Protein AF-A0A6P1FEG1-F1 (afdb_monomer)

Structure (mmCIF, N/CA/C/O backbone):
data_AF-A0A6P1FEG1-F1
#
_entry.id   AF-A0A6P1FEG1-F1
#
loop_
_atom_site.group_PDB
_atom_site.id
_atom_site.type_symbol
_atom_site.label_atom_id
_atom_site.label_alt_id
_atom_site.label_comp_id
_atom_site.label_asym_id
_atom_site.label_entity_id
_atom_site.label_seq_id
_atom_site.pdbx_PDB_ins_code
_atom_site.Cartn_x
_atom_site.Cartn_y
_atom_site.Cartn_z
_atom_site.occupancy
_atom_site.B_iso_or_equiv
_atom_site.auth_seq_id
_atom_site.auth_comp_id
_atom_site.auth_asym_id
_atom_site.auth_atom_id
_atom_site.pdbx_PDB_model_num
ATOM 1 N N . MET A 1 1 ? -16.473 -17.965 17.232 1.00 45.88 1 MET A N 1
ATOM 2 C CA . MET A 1 1 ? -16.281 -16.704 16.483 1.00 45.88 1 MET A CA 1
ATOM 3 C C . MET A 1 1 ? -14.782 -16.491 16.293 1.00 45.88 1 MET A C 1
ATOM 5 O O . MET A 1 1 ? -14.071 -16.396 17.282 1.00 45.88 1 MET A O 1
ATOM 9 N N . ARG A 1 2 ? -14.287 -16.596 15.050 1.00 56.19 2 ARG A N 1
ATOM 10 C CA . ARG A 1 2 ? -12.850 -16.698 14.694 1.00 56.19 2 ARG A CA 1
ATOM 11 C C . ARG A 1 2 ? -12.404 -15.646 13.650 1.00 56.19 2 ARG A C 1
ATOM 13 O O . ARG A 1 2 ? -11.252 -15.632 13.231 1.00 56.19 2 ARG A O 1
ATOM 20 N N . THR A 1 3 ? -13.309 -14.765 13.225 1.00 75.81 3 THR A N 1
ATOM 21 C CA . THR A 1 3 ? -13.208 -14.032 11.953 1.00 75.81 3 THR A CA 1
ATOM 22 C C . THR A 1 3 ? -12.059 -13.018 11.926 1.00 75.81 3 THR A C 1
ATOM 24 O O . THR A 1 3 ? -11.216 -13.090 11.043 1.00 75.81 3 THR A O 1
ATOM 27 N N . TYR A 1 4 ? -11.920 -12.148 12.933 1.00 80.94 4 TYR A N 1
ATOM 28 C CA . TYR A 1 4 ? -10.868 -11.112 12.963 1.00 80.94 4 TYR A CA 1
ATOM 29 C C . TYR A 1 4 ? -9.447 -11.658 13.132 1.00 80.94 4 TYR A C 1
ATOM 31 O O . TYR A 1 4 ? -8.485 -11.071 12.635 1.00 80.94 4 TYR A O 1
ATOM 39 N N . ARG A 1 5 ? -9.297 -12.786 13.835 1.00 86.81 5 ARG A N 1
ATOM 40 C CA . ARG A 1 5 ? -8.010 -13.482 13.920 1.00 86.81 5 ARG A CA 1
ATOM 41 C C . ARG A 1 5 ? -7.613 -14.009 12.543 1.00 86.81 5 ARG A C 1
ATOM 43 O O . ARG A 1 5 ? -6.483 -13.795 12.124 1.00 86.81 5 ARG A O 1
ATOM 50 N N . TYR A 1 6 ? -8.541 -14.647 11.830 1.00 89.12 6 TYR A N 1
ATOM 51 C CA . TYR A 1 6 ? -8.263 -15.150 10.486 1.00 89.12 6 TYR A CA 1
ATOM 52 C C . TYR A 1 6 ? -8.024 -14.042 9.465 1.00 89.12 6 TYR A C 1
ATOM 54 O O . TYR A 1 6 ? -7.184 -14.228 8.599 1.00 89.12 6 TYR A O 1
ATOM 62 N N . VAL A 1 7 ? -8.663 -12.878 9.598 1.00 92.50 7 VAL A N 1
ATOM 63 C CA . VAL A 1 7 ? -8.366 -11.724 8.734 1.00 92.50 7 VAL A CA 1
ATOM 64 C C . VAL A 1 7 ? -6.925 -11.235 8.937 1.00 92.50 7 VAL A C 1
ATOM 66 O O . VAL A 1 7 ? -6.210 -11.021 7.964 1.00 92.50 7 VAL A O 1
ATOM 69 N N . ARG A 1 8 ? -6.446 -11.138 10.185 1.00 94.00 8 ARG A N 1
ATOM 70 C CA . ARG A 1 8 ? -5.035 -10.800 10.461 1.00 94.00 8 ARG A CA 1
ATOM 71 C C . ARG A 1 8 ? -4.066 -11.874 9.959 1.00 94.00 8 ARG A C 1
ATOM 73 O O . ARG A 1 8 ? -3.035 -11.549 9.379 1.00 94.00 8 ARG A O 1
ATOM 80 N N . LEU A 1 9 ? -4.417 -13.151 10.118 1.00 94.12 9 LEU A N 1
ATOM 81 C CA . LEU A 1 9 ? -3.638 -14.255 9.553 1.00 94.12 9 LEU A CA 1
ATOM 82 C C . LEU A 1 9 ? -3.642 -14.243 8.017 1.00 94.12 9 LEU A C 1
ATOM 84 O O . LEU A 1 9 ? -2.631 -14.599 7.426 1.00 94.12 9 LEU A O 1
ATOM 88 N N . ALA A 1 10 ? -4.720 -13.794 7.369 1.00 95.38 10 ALA A N 1
ATOM 89 C CA . ALA A 1 10 ? -4.782 -13.646 5.916 1.00 95.38 10 ALA A CA 1
ATOM 90 C C . ALA A 1 10 ? -3.822 -12.558 5.406 1.00 95.38 10 ALA A C 1
ATOM 92 O O . ALA A 1 10 ? -3.235 -12.723 4.339 1.00 95.38 10 ALA A O 1
ATOM 93 N N . LEU A 1 11 ? -3.593 -11.491 6.182 1.00 97.38 11 LEU A N 1
ATOM 94 C CA . LEU A 1 11 ? -2.567 -10.488 5.870 1.00 97.38 11 LEU A CA 1
ATOM 95 C C . LEU A 1 11 ? -1.168 -11.107 5.887 1.00 97.38 11 LEU A C 1
ATOM 97 O O . LEU A 1 11 ? -0.416 -10.948 4.930 1.00 97.38 11 LEU A O 1
ATOM 101 N N . LEU A 1 12 ? -0.849 -11.886 6.923 1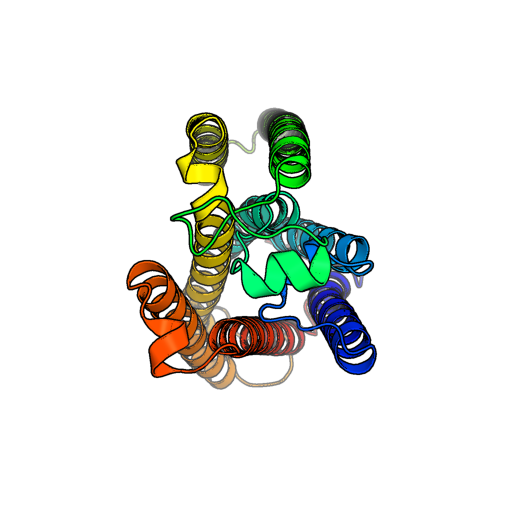.00 98.00 12 LEU A N 1
ATOM 102 C CA . LEU A 1 12 ? 0.424 -12.611 7.003 1.00 98.00 12 LEU A CA 1
ATOM 103 C C . LEU A 1 12 ? 0.560 -13.658 5.892 1.00 98.00 12 LEU A C 1
ATOM 105 O O . LEU A 1 12 ? 1.613 -13.760 5.268 1.00 98.00 12 LEU A O 1
ATOM 109 N N . ALA A 1 13 ? -0.510 -14.396 5.600 1.00 97.56 13 ALA A N 1
ATOM 110 C CA . ALA A 1 13 ? -0.536 -15.359 4.508 1.00 97.56 13 ALA A CA 1
ATOM 111 C C . ALA A 1 13 ? -0.311 -14.680 3.151 1.00 97.56 13 ALA A C 1
ATOM 113 O O . ALA A 1 13 ? 0.409 -15.229 2.327 1.00 97.56 13 ALA A O 1
ATOM 114 N N . SER A 1 14 ? -0.852 -13.475 2.937 1.00 98.12 14 SER A N 1
ATOM 115 C CA . SER A 1 14 ? -0.630 -12.693 1.713 1.00 98.12 14 SER A CA 1
ATOM 116 C C . SER A 1 14 ? 0.836 -12.279 1.566 1.00 98.12 14 SER A C 1
ATOM 118 O O . SER A 1 14 ? 1.382 -12.372 0.469 1.00 98.12 14 SER A O 1
ATOM 120 N N . VAL A 1 15 ? 1.499 -11.899 2.667 1.00 98.31 15 VAL A N 1
ATOM 121 C CA . VAL A 1 15 ? 2.947 -11.628 2.665 1.00 98.31 15 VAL A CA 1
ATOM 122 C C . VAL A 1 15 ? 3.731 -12.880 2.287 1.00 98.31 15 VAL A C 1
ATOM 124 O O . VAL A 1 15 ? 4.546 -12.829 1.373 1.00 98.31 15 VAL A O 1
ATOM 127 N N . VAL A 1 16 ? 3.462 -14.011 2.944 1.00 98.25 16 VAL A N 1
ATOM 128 C CA . VAL A 1 16 ? 4.149 -15.279 2.653 1.00 98.25 16 VAL A CA 1
ATOM 129 C C . VAL A 1 16 ? 3.913 -15.706 1.206 1.00 98.25 16 VAL A C 1
ATOM 131 O O . VAL A 1 16 ? 4.856 -16.095 0.522 1.00 98.25 16 VAL A O 1
ATOM 134 N N . PHE A 1 17 ? 2.678 -15.593 0.718 1.00 97.62 17 PHE A N 1
ATOM 135 C CA . PHE A 1 17 ? 2.314 -15.939 -0.651 1.00 97.62 17 PHE A CA 1
ATOM 136 C C . PHE A 1 17 ? 3.092 -15.097 -1.668 1.00 97.62 17 PHE A C 1
ATOM 138 O O . PHE A 1 17 ? 3.657 -15.641 -2.618 1.00 97.62 17 PHE A O 1
ATOM 145 N N . LEU A 1 18 ? 3.214 -13.792 -1.412 1.00 97.88 18 LEU A N 1
ATOM 146 C CA . LEU A 1 18 ? 4.016 -12.889 -2.227 1.00 97.88 18 LEU A CA 1
ATOM 147 C C . LEU A 1 18 ? 5.514 -13.226 -2.159 1.00 97.88 18 LEU A C 1
ATOM 149 O O . LEU A 1 18 ? 6.166 -13.323 -3.195 1.00 97.88 18 LEU A O 1
ATOM 153 N N . SER A 1 19 ? 6.060 -13.468 -0.964 1.00 97.94 19 SER A N 1
ATOM 154 C CA . SER A 1 19 ? 7.471 -13.829 -0.777 1.00 97.94 19 SER A CA 1
ATOM 155 C C . SER A 1 19 ? 7.845 -15.134 -1.484 1.00 97.94 19 SER A C 1
ATOM 157 O O . SER A 1 19 ? 8.911 -15.213 -2.089 1.00 97.94 19 SER A O 1
ATOM 159 N N . VAL A 1 20 ? 6.969 -16.145 -1.454 1.00 98.25 20 VAL A N 1
ATOM 160 C CA . VAL A 1 20 ? 7.173 -17.412 -2.174 1.00 98.25 20 VAL A CA 1
ATOM 161 C C . VAL A 1 20 ? 7.190 -17.183 -3.686 1.00 98.25 20 VAL A C 1
ATOM 163 O O . VAL A 1 20 ? 8.062 -17.727 -4.363 1.00 98.25 20 VAL A O 1
ATOM 166 N N . ALA A 1 21 ? 6.289 -16.350 -4.218 1.00 97.94 21 ALA A N 1
ATOM 167 C CA . ALA A 1 21 ? 6.288 -16.014 -5.641 1.00 97.94 21 ALA A CA 1
ATOM 168 C C . ALA A 1 21 ? 7.574 -15.289 -6.065 1.00 97.94 21 ALA A C 1
ATOM 170 O O . ALA A 1 21 ? 8.177 -15.673 -7.066 1.00 97.94 21 ALA A O 1
ATOM 171 N N . VAL A 1 22 ? 8.040 -14.304 -5.285 1.00 97.94 22 VAL A N 1
ATOM 172 C CA . VAL A 1 22 ? 9.332 -13.634 -5.527 1.00 97.94 22 VAL A CA 1
ATOM 173 C C . VAL A 1 22 ? 10.475 -14.650 -5.523 1.00 97.94 22 VAL A C 1
ATOM 175 O O . VAL A 1 22 ? 11.264 -14.691 -6.465 1.00 97.94 22 VAL A O 1
ATOM 178 N N . ALA A 1 23 ? 10.546 -15.507 -4.501 1.00 97.56 23 ALA A N 1
ATOM 179 C CA . ALA A 1 23 ? 11.599 -16.510 -4.383 1.00 97.56 23 ALA A CA 1
ATOM 180 C C . ALA A 1 23 ? 11.602 -17.487 -5.568 1.00 97.56 23 ALA A C 1
ATOM 182 O O . ALA A 1 23 ? 12.667 -17.779 -6.109 1.00 97.56 23 ALA A O 1
ATOM 183 N N . GLN A 1 24 ? 10.429 -17.947 -6.021 1.00 97.94 24 GLN A N 1
ATOM 184 C CA . GLN A 1 24 ? 10.331 -18.799 -7.209 1.00 97.94 24 GLN A CA 1
ATOM 185 C C . GLN A 1 24 ? 10.865 -18.112 -8.468 1.00 97.94 24 GLN A C 1
ATOM 187 O O . GLN A 1 24 ? 11.603 -18.744 -9.220 1.00 97.94 24 GLN A O 1
ATOM 192 N N . GLN A 1 25 ? 10.517 -16.843 -8.703 1.00 96.75 25 GLN A N 1
ATOM 193 C CA . GLN A 1 25 ? 11.012 -16.110 -9.873 1.00 96.75 25 GLN A CA 1
ATOM 194 C C . GLN A 1 25 ? 12.537 -15.921 -9.814 1.00 96.75 25 GLN A C 1
ATOM 196 O O . GLN A 1 25 ? 13.218 -16.146 -10.812 1.00 96.75 25 GLN A O 1
ATOM 201 N N . ILE A 1 26 ? 13.090 -15.599 -8.638 1.00 95.31 26 ILE A N 1
ATOM 202 C CA . ILE A 1 26 ? 14.544 -15.478 -8.443 1.00 95.31 26 ILE A CA 1
ATOM 203 C C . ILE A 1 26 ? 15.248 -16.816 -8.717 1.00 95.31 26 ILE A C 1
ATOM 205 O O . ILE A 1 26 ? 16.239 -16.849 -9.443 1.00 95.31 26 ILE A O 1
ATOM 209 N N . VAL A 1 27 ? 14.728 -17.929 -8.184 1.00 97.12 27 VAL A N 1
ATOM 210 C CA . VAL A 1 27 ? 15.285 -19.277 -8.419 1.00 97.12 27 VAL A CA 1
ATOM 211 C C . VAL A 1 27 ? 15.200 -19.673 -9.895 1.00 97.12 27 VAL A C 1
ATOM 213 O O . VAL A 1 27 ? 16.101 -20.334 -10.404 1.00 97.12 27 VAL A O 1
ATOM 216 N N . ALA A 1 28 ? 14.159 -19.230 -10.601 1.00 95.69 28 ALA A N 1
ATOM 217 C CA . ALA A 1 28 ? 14.012 -19.420 -12.041 1.00 95.69 28 ALA A CA 1
ATOM 218 C C . ALA A 1 28 ? 14.937 -18.518 -12.888 1.00 95.69 28 ALA A C 1
ATOM 220 O O . ALA A 1 28 ? 14.869 -18.560 -14.114 1.00 95.69 28 ALA A O 1
ATOM 221 N N . GLY A 1 29 ? 15.799 -17.708 -12.262 1.00 94.06 29 GLY A N 1
ATOM 222 C CA . GLY A 1 29 ? 16.752 -16.834 -12.950 1.00 94.06 29 GLY A CA 1
ATOM 223 C C . GLY A 1 29 ? 16.145 -15.534 -13.481 1.00 94.06 29 GLY A C 1
ATOM 224 O O . GLY A 1 29 ? 16.783 -14.848 -14.279 1.00 94.06 29 GLY A O 1
ATOM 225 N N . VAL A 1 30 ? 14.929 -15.175 -13.054 1.00 94.12 30 VAL A N 1
ATOM 226 C CA . VAL A 1 30 ? 14.286 -13.920 -13.460 1.00 94.12 30 VAL A CA 1
ATOM 227 C C . VAL A 1 30 ? 14.971 -12.748 -12.746 1.00 94.12 30 VAL A C 1
ATOM 229 O O . VAL A 1 30 ? 15.047 -12.751 -11.514 1.00 94.12 30 VAL A O 1
ATOM 232 N N . PRO A 1 31 ? 15.461 -11.726 -13.474 1.00 91.94 31 PRO A N 1
ATOM 233 C CA . PRO A 1 31 ? 16.270 -10.649 -12.906 1.00 91.94 31 PRO A CA 1
ATOM 234 C C . PRO A 1 31 ? 15.410 -9.564 -12.236 1.00 91.94 31 PRO A C 1
ATOM 236 O O . PRO A 1 31 ? 15.508 -8.391 -12.592 1.00 91.94 31 PRO A O 1
ATOM 239 N N . LEU A 1 32 ? 14.573 -9.952 -11.270 1.00 94.06 32 LEU A N 1
ATOM 240 C CA . LEU A 1 32 ? 13.731 -9.026 -10.510 1.00 94.06 32 LEU A CA 1
ATOM 241 C C . LEU A 1 32 ? 14.591 -8.001 -9.758 1.00 94.06 32 LEU A C 1
ATOM 243 O O . LEU A 1 32 ? 15.513 -8.373 -9.026 1.00 94.06 32 LEU A O 1
ATOM 247 N N . ARG A 1 33 ? 14.265 -6.713 -9.913 1.00 95.19 33 ARG A N 1
ATOM 248 C CA . ARG A 1 33 ? 14.863 -5.603 -9.145 1.00 95.19 33 ARG A CA 1
ATOM 249 C C . ARG A 1 33 ? 13.884 -4.938 -8.181 1.00 95.19 33 ARG A C 1
ATOM 251 O O . ARG A 1 33 ? 14.274 -4.032 -7.443 1.00 95.19 33 ARG A O 1
ATOM 258 N N . SER A 1 34 ? 12.637 -5.401 -8.160 1.00 96.31 34 SER A N 1
ATOM 259 C CA . SER A 1 34 ? 11.611 -5.053 -7.179 1.00 96.31 34 SER A CA 1
ATOM 260 C C . SER A 1 34 ? 10.619 -6.217 -7.011 1.00 96.31 34 SER A C 1
ATOM 262 O O . SER A 1 34 ? 10.482 -7.068 -7.890 1.00 96.31 34 SER A O 1
ATOM 264 N N . ILE A 1 35 ? 9.927 -6.287 -5.874 1.00 97.50 35 ILE A N 1
ATOM 265 C CA . ILE A 1 35 ? 8.771 -7.170 -5.656 1.00 97.50 35 ILE A CA 1
ATOM 266 C C . ILE A 1 35 ? 7.648 -6.781 -6.617 1.00 97.50 35 ILE A C 1
ATOM 268 O O . ILE A 1 35 ? 6.999 -7.644 -7.208 1.00 97.50 35 ILE A O 1
ATOM 272 N N . SER A 1 36 ? 7.437 -5.477 -6.795 1.00 96.38 36 SER A N 1
ATOM 273 C CA . SER A 1 36 ? 6.419 -4.915 -7.685 1.00 96.38 36 SER A CA 1
ATOM 274 C C . SER A 1 36 ? 6.617 -5.302 -9.165 1.00 96.38 36 SER A C 1
ATOM 276 O O . SER A 1 36 ? 5.640 -5.391 -9.913 1.00 96.38 36 SER A O 1
ATOM 278 N N . ALA A 1 37 ? 7.840 -5.659 -9.579 1.00 95.62 37 ALA A N 1
ATOM 279 C CA . ALA A 1 37 ? 8.137 -6.183 -10.914 1.00 95.62 37 ALA A CA 1
ATOM 280 C C . ALA A 1 37 ? 7.507 -7.563 -11.190 1.00 95.62 37 ALA A C 1
ATOM 282 O O . ALA A 1 37 ? 7.379 -7.944 -12.355 1.00 95.62 37 ALA A O 1
ATOM 283 N N . LEU A 1 38 ? 7.013 -8.279 -10.165 1.00 95.88 38 LEU A N 1
ATOM 284 C CA . LEU A 1 38 ? 6.222 -9.504 -10.350 1.00 95.88 38 LEU A CA 1
ATOM 285 C C . LEU A 1 38 ? 5.034 -9.311 -11.295 1.00 95.88 38 LEU A C 1
ATOM 287 O O . LEU A 1 38 ? 4.636 -10.273 -11.954 1.00 95.88 38 LEU A O 1
ATOM 291 N N . TYR A 1 39 ? 4.500 -8.090 -11.394 1.00 95.25 39 TYR A N 1
ATOM 292 C CA . TYR A 1 39 ? 3.434 -7.748 -12.331 1.00 95.25 39 TYR A CA 1
ATOM 293 C C . TYR A 1 39 ? 3.760 -8.134 -13.783 1.00 95.25 39 TYR A C 1
ATOM 295 O O . TYR A 1 39 ? 2.865 -8.501 -14.538 1.00 95.25 39 TYR A O 1
ATOM 303 N N . TYR A 1 40 ? 5.035 -8.091 -14.168 1.00 93.88 40 TYR A N 1
ATOM 304 C CA . TYR A 1 40 ? 5.500 -8.374 -15.528 1.00 93.88 40 TYR A CA 1
ATOM 305 C C . TYR A 1 40 ? 5.971 -9.820 -15.721 1.00 93.88 40 TYR A C 1
ATOM 307 O O . TYR A 1 40 ? 6.600 -10.148 -16.721 1.00 93.88 40 TYR A O 1
ATOM 315 N N . THR A 1 41 ? 5.682 -10.696 -14.760 1.00 94.12 41 THR A N 1
ATOM 316 C CA . THR A 1 41 ? 6.091 -12.106 -14.766 1.00 94.12 41 THR A CA 1
ATOM 317 C C . THR A 1 41 ? 4.864 -13.017 -14.659 1.00 94.12 41 THR A C 1
ATOM 319 O O . THR A 1 41 ? 3.766 -12.541 -14.348 1.00 94.12 41 THR A O 1
ATOM 322 N N . PRO A 1 42 ? 5.015 -14.347 -14.800 1.00 94.81 42 PRO A N 1
ATOM 323 C CA . PRO A 1 42 ? 3.948 -15.288 -14.450 1.00 94.81 42 PRO A CA 1
ATOM 324 C C . PRO A 1 42 ? 3.423 -15.137 -13.006 1.00 94.81 42 PRO A C 1
ATOM 326 O O . PRO A 1 42 ? 2.302 -15.549 -12.715 1.00 94.81 42 PRO A O 1
ATOM 329 N N . GLY A 1 43 ? 4.189 -14.508 -12.103 1.00 95.94 43 GLY A N 1
ATOM 330 C CA . GLY A 1 43 ? 3.773 -14.182 -10.736 1.00 95.94 43 GLY A CA 1
ATOM 331 C C . GLY A 1 43 ? 2.758 -13.035 -10.608 1.00 95.94 43 GLY A C 1
ATOM 332 O O . GLY A 1 43 ? 2.325 -12.746 -9.490 1.00 95.94 43 GLY A O 1
ATOM 333 N N . ARG A 1 44 ? 2.334 -12.396 -11.711 1.00 95.69 44 ARG A N 1
ATOM 334 C CA . ARG A 1 44 ? 1.375 -11.271 -11.711 1.00 95.69 44 ARG A CA 1
ATOM 335 C C . ARG A 1 44 ? 0.095 -11.577 -10.941 1.00 95.69 44 ARG A C 1
ATOM 337 O O . ARG A 1 44 ? -0.361 -10.753 -10.155 1.00 95.69 44 ARG A O 1
ATOM 344 N N . SER A 1 45 ? -0.489 -12.754 -11.154 1.00 97.00 45 SER A N 1
ATOM 345 C CA . SER A 1 45 ? -1.742 -13.151 -10.499 1.00 97.00 45 SER A CA 1
ATOM 346 C C . SER A 1 45 ? -1.593 -13.252 -8.979 1.00 97.00 45 SER A C 1
ATOM 348 O O . SER A 1 45 ? -2.492 -12.835 -8.250 1.00 97.00 45 SER A O 1
ATOM 350 N N . VAL A 1 46 ? -0.441 -13.732 -8.499 1.00 98.00 46 VAL A N 1
ATOM 351 C CA . VAL A 1 46 ? -0.104 -13.787 -7.070 1.00 98.00 46 VAL A CA 1
ATOM 352 C C . VAL A 1 46 ? 0.045 -12.382 -6.500 1.00 98.00 46 VAL A C 1
ATOM 354 O O . VAL A 1 46 ? -0.552 -12.085 -5.469 1.00 98.00 46 VAL A O 1
ATOM 357 N N . PHE A 1 47 ? 0.778 -11.504 -7.191 1.00 98.12 47 PHE A N 1
ATOM 358 C CA . PHE A 1 47 ? 0.954 -10.108 -6.787 1.00 98.12 47 PHE A CA 1
ATOM 359 C C . PHE A 1 47 ? -0.387 -9.373 -6.663 1.00 98.12 47 PHE A C 1
ATOM 361 O O . PHE A 1 47 ? -0.723 -8.858 -5.595 1.00 98.12 47 PHE A O 1
ATOM 368 N N . VAL A 1 48 ? -1.194 -9.391 -7.728 1.00 98.00 48 VAL A N 1
ATOM 369 C CA . VAL A 1 48 ? -2.501 -8.722 -7.760 1.00 98.00 48 VAL A CA 1
ATOM 370 C C . VAL A 1 48 ? -3.444 -9.333 -6.722 1.00 98.00 48 VAL A C 1
ATOM 372 O O . VAL A 1 48 ? -4.042 -8.609 -5.926 1.00 98.00 48 VAL A O 1
ATOM 375 N N . GLY A 1 49 ? -3.549 -10.664 -6.679 1.00 98.19 49 GLY A N 1
ATOM 376 C CA . GLY A 1 49 ? -4.432 -11.372 -5.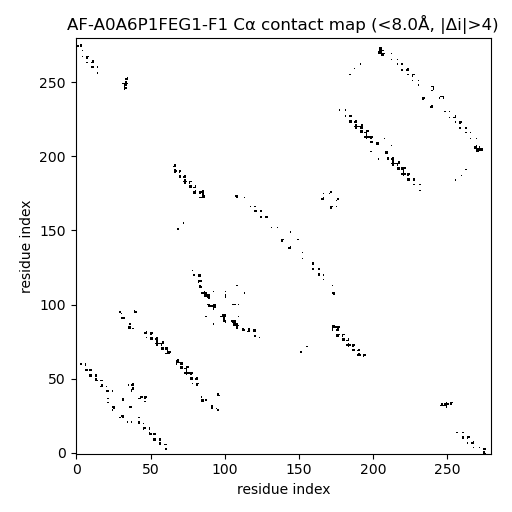753 1.00 98.19 49 GLY 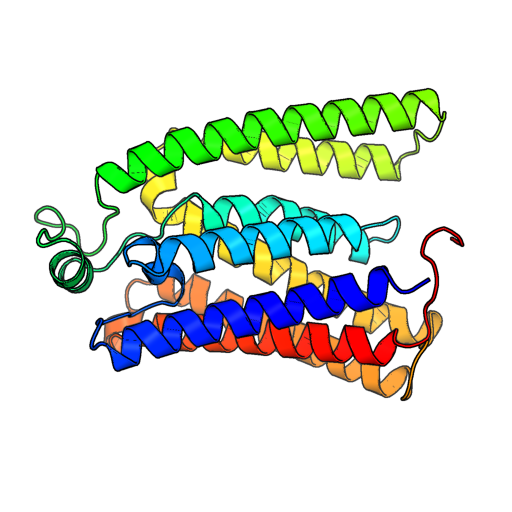A CA 1
ATOM 377 C C . GLY A 1 49 ? -4.091 -11.117 -4.284 1.00 98.19 49 GLY A C 1
ATOM 378 O O . GLY A 1 49 ? -4.991 -10.850 -3.487 1.00 98.19 49 GLY A O 1
ATOM 379 N N . ALA A 1 50 ? -2.803 -11.130 -3.926 1.00 98.44 50 ALA A N 1
ATOM 380 C CA . ALA A 1 50 ? -2.348 -10.838 -2.568 1.00 98.44 50 ALA A CA 1
ATOM 381 C C . ALA A 1 50 ? -2.690 -9.400 -2.151 1.00 98.44 50 ALA A C 1
ATOM 383 O O . ALA A 1 50 ? -3.176 -9.181 -1.043 1.00 98.44 50 ALA A O 1
ATOM 384 N N . LEU A 1 51 ? -2.504 -8.419 -3.036 1.00 98.50 51 LEU A N 1
ATOM 385 C CA . LEU A 1 51 ? -2.820 -7.022 -2.737 1.00 98.50 51 LEU A CA 1
ATOM 386 C C . LEU A 1 51 ? -4.329 -6.767 -2.612 1.00 98.50 51 LEU A C 1
ATOM 388 O O . LEU A 1 51 ? -4.751 -6.041 -1.712 1.00 98.50 51 LEU A O 1
ATOM 392 N N . PHE A 1 52 ? -5.169 -7.412 -3.424 1.00 98.50 52 PHE A N 1
ATOM 393 C CA . PHE A 1 52 ? -6.622 -7.358 -3.221 1.00 98.50 52 PHE A CA 1
ATOM 394 C C . PHE A 1 52 ? -7.056 -8.052 -1.922 1.00 98.50 52 PHE A C 1
ATOM 396 O O . PHE A 1 52 ? -7.921 -7.534 -1.212 1.00 98.50 52 PHE A O 1
ATOM 403 N N . ALA A 1 53 ? -6.433 -9.177 -1.557 1.00 98.12 53 ALA A N 1
ATOM 404 C CA . ALA A 1 53 ? -6.679 -9.825 -0.270 1.00 98.12 53 ALA A CA 1
ATOM 405 C C . ALA A 1 53 ? -6.288 -8.913 0.906 1.00 98.12 53 ALA A C 1
ATOM 407 O O . ALA A 1 53 ? -7.057 -8.780 1.861 1.00 98.12 53 ALA A O 1
ATOM 408 N N . VAL A 1 54 ? -5.143 -8.226 0.810 1.00 98.50 54 VAL A N 1
ATOM 409 C CA . VAL A 1 54 ? -4.714 -7.212 1.783 1.00 98.50 54 VAL A CA 1
ATOM 410 C C . VAL A 1 54 ? -5.713 -6.061 1.853 1.00 98.50 54 VAL A C 1
ATOM 412 O O . VAL A 1 54 ? -6.155 -5.726 2.949 1.00 98.50 54 VAL A O 1
ATOM 415 N N . SER A 1 55 ? -6.130 -5.506 0.712 1.00 97.94 55 SER A N 1
ATOM 416 C CA . SER A 1 55 ? -7.130 -4.434 0.639 1.00 97.94 55 SER A CA 1
ATOM 417 C C . SER A 1 55 ? -8.401 -4.793 1.411 1.00 97.94 55 SER A C 1
ATOM 419 O O . SER A 1 55 ? -8.789 -4.083 2.342 1.00 97.94 55 SER A O 1
ATOM 421 N N . LEU A 1 56 ? -9.005 -5.941 1.093 1.00 96.19 56 LEU A N 1
ATOM 422 C CA . LEU A 1 56 ? -10.236 -6.398 1.734 1.00 96.19 56 LEU A CA 1
ATOM 423 C C . LEU A 1 56 ? -10.039 -6.669 3.225 1.00 96.19 56 LEU A C 1
ATOM 425 O O . LEU A 1 56 ? -10.873 -6.274 4.039 1.00 96.19 56 LEU A O 1
ATOM 429 N N . ALA A 1 57 ? -8.928 -7.302 3.606 1.00 95.75 57 ALA A N 1
ATOM 430 C CA . ALA A 1 57 ? -8.621 -7.551 5.006 1.00 95.75 57 ALA A CA 1
ATOM 431 C C . ALA A 1 57 ? -8.493 -6.241 5.801 1.00 95.75 57 ALA A C 1
ATOM 433 O O . ALA A 1 57 ? -9.071 -6.127 6.881 1.00 95.75 57 ALA A O 1
ATOM 434 N N . LEU A 1 58 ? -7.816 -5.225 5.261 1.00 95.94 58 LEU A N 1
ATOM 435 C CA . LEU A 1 58 ? -7.692 -3.914 5.904 1.00 95.94 58 LEU A CA 1
ATOM 436 C C . LEU A 1 58 ? -9.037 -3.187 6.021 1.00 95.94 58 LEU A C 1
ATOM 438 O O . LEU A 1 58 ? -9.327 -2.626 7.077 1.00 95.94 58 LEU A O 1
ATOM 442 N N . VAL A 1 59 ? -9.886 -3.255 4.989 1.00 91.88 59 VAL A N 1
ATOM 443 C CA . VAL A 1 59 ? -11.254 -2.708 5.021 1.00 91.88 59 VAL A CA 1
ATOM 444 C C . VAL A 1 59 ? -12.102 -3.404 6.093 1.00 91.88 59 VAL A C 1
ATOM 446 O O . VAL A 1 59 ? -12.830 -2.741 6.824 1.00 91.88 59 VAL A O 1
ATOM 449 N N . VAL A 1 60 ? -11.981 -4.724 6.252 1.00 90.75 60 VAL A N 1
ATOM 450 C CA . VAL A 1 60 ? -12.713 -5.485 7.285 1.00 90.75 60 VAL A CA 1
ATOM 451 C C . VAL A 1 60 ? -12.207 -5.177 8.699 1.00 90.75 60 VAL A C 1
ATOM 453 O O . VAL A 1 60 ? -12.989 -5.157 9.653 1.00 90.75 60 VAL A O 1
ATOM 456 N N . LEU A 1 61 ? -10.902 -4.935 8.854 1.00 89.50 61 LEU A N 1
ATOM 457 C CA . LEU A 1 61 ? -10.302 -4.501 10.121 1.00 89.50 61 LEU A CA 1
ATOM 458 C C . LEU A 1 61 ? -10.564 -3.018 10.425 1.00 89.50 61 LEU A C 1
ATOM 460 O O . LEU A 1 61 ? -10.374 -2.583 11.569 1.00 89.50 61 LEU A O 1
ATOM 464 N N . ALA A 1 62 ? -11.020 -2.247 9.435 1.00 83.44 62 ALA A N 1
ATOM 465 C CA . ALA A 1 62 ? -11.454 -0.879 9.635 1.00 83.44 62 ALA A CA 1
ATOM 466 C C . ALA A 1 62 ? -12.689 -0.806 10.553 1.00 83.44 62 ALA A C 1
ATOM 468 O O . ALA A 1 62 ? -13.374 -1.780 10.854 1.00 83.44 62 ALA A O 1
ATOM 469 N N . GLY A 1 63 ? -12.956 0.379 11.089 1.00 73.06 63 GLY A N 1
ATOM 470 C CA . GLY A 1 63 ? -13.910 0.568 12.172 1.00 73.06 63 GLY A CA 1
ATOM 471 C C . GLY A 1 63 ? -13.894 1.996 12.697 1.00 73.06 63 GLY A C 1
ATOM 472 O O . GLY A 1 63 ? -13.373 2.904 12.052 1.00 73.06 63 GLY A O 1
ATOM 473 N N . LYS A 1 64 ? -14.488 2.209 13.876 1.00 64.12 64 LYS A N 1
ATOM 474 C CA . LYS A 1 64 ? -14.842 3.557 14.344 1.00 64.12 64 LYS A CA 1
ATOM 475 C C . LYS A 1 64 ? -13.714 4.387 14.964 1.00 64.12 64 LYS A C 1
ATOM 477 O O . LYS A 1 64 ? -13.923 5.579 15.168 1.00 64.12 64 LYS A O 1
ATOM 482 N N . SER A 1 65 ? -12.542 3.833 15.253 1.00 76.19 65 SER A N 1
ATOM 483 C CA . SER A 1 65 ? -11.433 4.621 15.812 1.00 76.19 65 SER A CA 1
ATOM 484 C C . SER A 1 65 ? -10.577 5.274 14.719 1.00 76.19 65 SER A C 1
ATOM 486 O O . SER A 1 65 ? -10.570 4.824 13.572 1.00 76.19 65 SER A O 1
ATOM 488 N N . ARG A 1 66 ? -9.826 6.333 15.068 1.00 75.94 66 ARG A N 1
ATOM 489 C CA . ARG A 1 66 ? -8.914 7.041 14.140 1.00 75.94 66 ARG A CA 1
ATOM 490 C C . ARG A 1 66 ? -7.935 6.081 13.454 1.00 75.94 66 ARG A C 1
ATOM 492 O O . ARG A 1 66 ? -7.799 6.104 12.238 1.00 75.94 66 ARG A O 1
ATOM 499 N N . ARG A 1 67 ? -7.335 5.173 14.229 1.00 79.25 67 ARG A N 1
ATOM 500 C CA . ARG A 1 67 ? -6.461 4.093 13.744 1.00 79.25 67 ARG A CA 1
ATOM 501 C C . ARG A 1 67 ? -7.141 3.215 12.700 1.00 79.25 67 ARG A C 1
ATOM 503 O O . ARG A 1 67 ? -6.580 2.955 11.645 1.00 79.25 67 ARG A O 1
ATOM 510 N N . ARG A 1 68 ? -8.358 2.756 12.989 1.00 81.94 68 ARG A N 1
ATOM 511 C CA . ARG A 1 68 ? -9.082 1.872 12.075 1.00 81.94 68 ARG A CA 1
ATOM 512 C C . ARG A 1 68 ? -9.500 2.588 10.787 1.00 81.94 68 ARG A C 1
ATOM 514 O O . ARG A 1 68 ? -9.644 1.941 9.759 1.00 81.94 68 ARG A O 1
ATOM 521 N N . PHE A 1 69 ? -9.637 3.912 10.813 1.00 88.12 69 PHE A N 1
ATOM 522 C CA . PHE A 1 69 ? -9.829 4.696 9.597 1.00 88.12 69 PHE A CA 1
ATOM 523 C C . PHE A 1 69 ? -8.556 4.798 8.736 1.00 88.12 69 PHE A C 1
ATOM 525 O O . PHE A 1 69 ? -8.656 4.723 7.518 1.00 88.12 69 PHE A O 1
ATOM 532 N N . LEU A 1 70 ? -7.361 4.873 9.333 1.00 94.81 70 LEU A N 1
ATOM 533 C CA . LEU A 1 70 ? -6.102 4.799 8.573 1.00 94.81 70 LEU A CA 1
ATOM 534 C C . LEU A 1 70 ? -5.966 3.458 7.834 1.00 94.81 70 LEU A C 1
ATOM 536 O O . LEU A 1 70 ? -5.538 3.434 6.685 1.00 94.81 70 LEU A O 1
ATOM 540 N N . LEU A 1 71 ? -6.414 2.355 8.449 1.00 95.06 71 LEU A N 1
ATOM 541 C CA . LEU A 1 71 ? -6.467 1.049 7.779 1.00 95.06 71 LEU A CA 1
ATOM 542 C C . LEU A 1 71 ? -7.442 1.037 6.594 1.00 95.06 71 LEU A C 1
ATOM 544 O O . LEU A 1 71 ? -7.135 0.418 5.582 1.00 95.06 71 LEU A O 1
ATOM 548 N N . LEU A 1 72 ? -8.578 1.742 6.682 1.00 94.44 72 LEU A N 1
ATOM 549 C CA . LEU A 1 72 ? -9.486 1.903 5.540 1.00 94.44 72 LEU A CA 1
ATOM 550 C C . LEU A 1 72 ? -8.783 2.613 4.380 1.00 94.44 72 LEU A C 1
ATOM 552 O O . LEU A 1 72 ? -8.850 2.138 3.252 1.00 94.44 72 LEU A O 1
ATOM 556 N N . LEU A 1 73 ? -8.088 3.719 4.659 1.00 96.06 73 LEU A N 1
ATOM 557 C CA . LEU A 1 73 ? -7.372 4.473 3.631 1.00 96.06 73 LEU A CA 1
ATOM 558 C C . LEU A 1 73 ? -6.239 3.648 3.003 1.00 96.06 73 LEU A C 1
ATOM 560 O O . LEU A 1 73 ? -6.129 3.620 1.782 1.00 96.06 73 LEU A O 1
ATOM 564 N N . ALA A 1 74 ? -5.473 2.901 3.805 1.00 97.69 74 ALA A N 1
ATOM 565 C CA . ALA A 1 74 ? -4.497 1.933 3.297 1.00 97.69 74 ALA A CA 1
ATOM 566 C C . ALA A 1 74 ? -5.170 0.862 2.419 1.00 97.69 74 ALA A C 1
ATOM 568 O O . ALA A 1 74 ? -4.718 0.561 1.315 1.00 97.69 74 ALA A O 1
ATOM 569 N N . GLY A 1 75 ? -6.306 0.321 2.866 1.00 97.25 75 GLY A N 1
ATOM 570 C CA . GLY A 1 75 ? -7.096 -0.628 2.088 1.00 97.25 75 GLY A CA 1
ATOM 571 C C . GLY A 1 75 ? -7.565 -0.052 0.749 1.00 97.25 75 GLY A C 1
ATOM 572 O O . GLY A 1 75 ? -7.565 -0.776 -0.240 1.00 97.25 75 GLY A O 1
ATOM 573 N N . MET A 1 76 ? -7.892 1.241 0.683 1.00 97.31 76 MET A N 1
ATOM 574 C CA . MET A 1 76 ? -8.302 1.930 -0.547 1.00 97.31 76 MET A CA 1
ATOM 575 C C . MET A 1 76 ? -7.140 2.263 -1.496 1.00 97.31 76 MET A C 1
ATOM 577 O O . MET A 1 76 ? -7.360 2.393 -2.699 1.00 97.31 76 MET A O 1
ATOM 581 N N . THR A 1 77 ? -5.908 2.407 -1.009 1.00 97.69 77 THR A N 1
ATOM 582 C CA . THR A 1 77 ? -4.744 2.626 -1.888 1.00 97.69 77 THR A CA 1
ATOM 583 C C . THR A 1 77 ? -4.181 1.316 -2.432 1.00 97.69 77 THR A C 1
ATOM 585 O O . THR A 1 77 ? -3.633 1.292 -3.530 1.00 97.69 77 THR A O 1
ATOM 588 N N . THR A 1 78 ? -4.367 0.207 -1.712 1.00 98.38 78 THR A N 1
ATOM 589 C CA . THR A 1 78 ? -3.787 -1.100 -2.067 1.00 98.38 78 THR A CA 1
ATOM 590 C C . THR A 1 78 ? -4.188 -1.613 -3.469 1.00 98.38 78 THR A C 1
ATOM 592 O O . THR A 1 78 ? -3.301 -2.059 -4.198 1.00 98.38 78 THR A O 1
ATOM 595 N N . PRO A 1 79 ? -5.458 -1.524 -3.925 1.00 98.56 79 PRO A N 1
ATOM 596 C CA . PRO A 1 79 ? -5.835 -1.908 -5.289 1.00 98.56 79 PRO A CA 1
ATOM 597 C C . PRO A 1 79 ? -5.114 -1.100 -6.369 1.00 98.56 79 PRO A C 1
ATOM 599 O O . PRO A 1 79 ? -4.831 -1.633 -7.435 1.00 98.56 79 PRO A O 1
ATOM 602 N N . VAL A 1 80 ? -4.765 0.161 -6.099 1.00 98.44 80 VAL A N 1
ATOM 603 C CA . VAL A 1 80 ? -4.004 0.988 -7.047 1.00 98.44 80 VAL A CA 1
ATOM 604 C C . VAL A 1 80 ? -2.596 0.424 -7.226 1.00 98.44 80 VAL A C 1
ATOM 606 O O . VAL A 1 80 ? -2.154 0.276 -8.357 1.00 98.44 80 VAL A O 1
ATOM 609 N N . ILE A 1 81 ? -1.937 0.002 -6.140 1.00 98.38 81 ILE A N 1
ATOM 610 C CA . ILE A 1 81 ? -0.630 -0.684 -6.193 1.00 98.38 81 ILE A CA 1
ATOM 611 C C . ILE A 1 81 ? -0.722 -1.966 -7.035 1.00 98.38 81 ILE A C 1
ATOM 613 O O . ILE A 1 81 ? 0.197 -2.297 -7.780 1.00 98.38 81 ILE A O 1
ATOM 617 N N . ALA A 1 82 ? -1.840 -2.687 -6.916 1.00 97.94 82 ALA A N 1
ATOM 618 C CA . ALA A 1 82 ? -2.068 -3.936 -7.633 1.00 97.94 82 ALA A CA 1
ATOM 619 C C . ALA A 1 82 ? -2.306 -3.728 -9.132 1.00 97.94 82 ALA A C 1
ATOM 621 O O . ALA A 1 82 ? -1.863 -4.536 -9.942 1.00 97.94 82 ALA A O 1
ATOM 622 N N . LEU A 1 83 ? -3.048 -2.682 -9.494 1.00 97.62 83 LEU A N 1
ATOM 623 C CA . LEU A 1 83 ? -3.539 -2.466 -10.853 1.00 97.62 83 LEU A CA 1
ATOM 624 C C . LEU A 1 83 ? -2.607 -1.591 -11.692 1.00 97.62 83 LEU A C 1
ATOM 626 O O . LEU A 1 83 ? -2.524 -1.805 -12.900 1.00 97.62 83 LEU A O 1
ATOM 630 N N . VAL A 1 84 ? -1.914 -0.644 -11.056 1.00 97.00 84 VAL A N 1
ATOM 631 C CA . VAL A 1 84 ? -0.967 0.275 -11.692 1.00 97.00 84 VAL A CA 1
ATOM 632 C C . VAL A 1 84 ? 0.433 -0.306 -11.551 1.00 97.00 84 VAL A C 1
ATOM 634 O O . VAL A 1 84 ? 0.955 -0.373 -10.436 1.00 97.00 84 VAL A O 1
ATOM 637 N N . PRO A 1 85 ? 1.059 -0.753 -12.641 1.00 93.69 85 PRO A N 1
ATOM 638 C CA . PRO A 1 85 ? 2.358 -1.388 -12.562 1.00 93.69 85 PRO A CA 1
ATOM 639 C C . PRO A 1 85 ? 3.490 -0.351 -12.481 1.00 93.69 85 PRO A C 1
ATOM 641 O O . PRO A 1 85 ? 3.349 0.760 -12.995 1.00 93.69 85 PRO A O 1
ATOM 644 N N . PRO A 1 86 ? 4.618 -0.674 -11.825 1.00 94.25 86 PRO A N 1
ATOM 645 C CA . PRO A 1 86 ? 5.733 0.259 -11.698 1.00 94.25 86 PRO A CA 1
ATOM 646 C C . PRO A 1 86 ? 6.480 0.404 -13.034 1.00 94.25 86 PRO A C 1
ATOM 648 O O . PRO A 1 86 ? 6.633 -0.588 -13.755 1.00 94.25 86 PRO A O 1
ATOM 651 N N . PRO A 1 87 ? 7.029 1.584 -13.367 1.00 9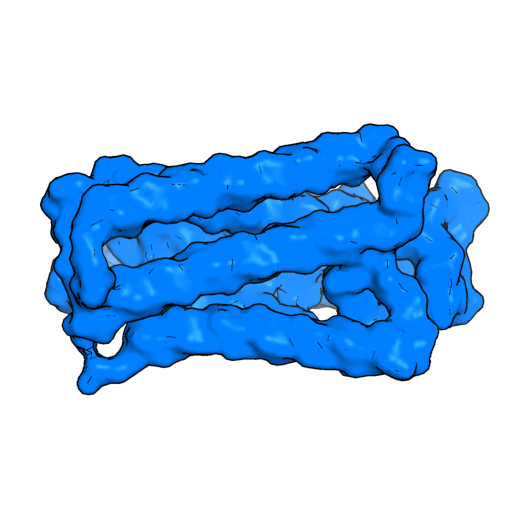3.69 87 PRO A N 1
ATOM 652 C CA . PRO A 1 87 ? 7.947 1.703 -14.493 1.00 93.69 87 PRO A CA 1
ATOM 653 C C . PRO A 1 87 ? 9.256 0.963 -14.186 1.00 93.69 87 PRO A C 1
ATOM 655 O O . PRO A 1 87 ? 9.842 1.130 -13.108 1.00 93.69 87 PRO A O 1
ATOM 658 N N . LEU A 1 88 ? 9.738 0.176 -15.149 1.00 93.19 88 LEU A N 1
ATOM 659 C CA . LEU A 1 88 ? 10.949 -0.634 -15.006 1.00 93.19 88 LEU A CA 1
ATOM 660 C C . LEU A 1 88 ? 12.163 0.040 -15.653 1.00 93.19 88 LEU A C 1
ATOM 662 O O . LEU A 1 88 ? 12.005 0.706 -16.678 1.00 93.19 88 LEU A O 1
ATOM 666 N N . PRO A 1 89 ? 13.383 -0.168 -15.122 1.00 92.00 89 PRO A N 1
ATOM 667 C CA . PRO A 1 89 ? 14.618 0.132 -15.837 1.00 92.00 89 PRO A CA 1
ATOM 668 C C . PRO A 1 89 ? 14.652 -0.536 -17.216 1.00 92.00 89 PRO A C 1
ATOM 670 O O . PRO A 1 89 ? 14.325 -1.716 -17.344 1.00 92.00 89 PRO A O 1
ATOM 673 N N . SER A 1 90 ? 15.136 0.176 -18.236 1.00 91.00 90 SER A N 1
ATOM 674 C CA . SER A 1 90 ? 15.160 -0.300 -19.632 1.00 91.00 90 SER A CA 1
ATOM 675 C C . SER A 1 90 ? 15.816 -1.681 -19.809 1.00 91.00 90 SER A C 1
ATOM 677 O O . SER A 1 90 ? 15.343 -2.508 -20.591 1.00 91.00 90 SER A O 1
ATOM 679 N N . GLY A 1 91 ? 16.882 -1.968 -19.051 1.00 90.19 91 GLY A N 1
ATOM 680 C CA . GLY A 1 91 ? 17.558 -3.270 -19.078 1.00 90.19 91 GLY A CA 1
ATOM 681 C C . GLY A 1 91 ? 16.729 -4.414 -18.484 1.00 90.19 91 GLY A C 1
ATOM 682 O O . GLY A 1 91 ? 16.730 -5.512 -19.034 1.00 90.19 91 GLY A O 1
ATOM 683 N N . GLU A 1 92 ? 15.998 -4.157 -17.397 1.00 92.50 92 GLU A N 1
ATOM 684 C CA . GLU A 1 92 ? 15.091 -5.138 -16.784 1.00 92.50 92 GLU A CA 1
ATOM 685 C C . GLU A 1 92 ? 13.869 -5.367 -17.675 1.00 92.50 92 GLU A C 1
ATOM 687 O O . GLU A 1 92 ? 13.528 -6.512 -17.960 1.00 92.50 92 GLU A O 1
ATOM 692 N N . LEU A 1 93 ? 13.278 -4.294 -18.211 1.00 91.75 93 LEU A N 1
ATOM 693 C CA . LEU A 1 93 ? 12.152 -4.392 -19.138 1.00 91.75 93 LEU A CA 1
ATOM 694 C C . LEU A 1 93 ? 12.504 -5.245 -20.363 1.00 91.75 93 LEU A C 1
ATOM 696 O O . LEU A 1 93 ? 11.732 -6.126 -20.739 1.00 91.75 93 LEU A O 1
ATOM 700 N N . ARG A 1 94 ? 13.702 -5.052 -20.932 1.00 91.56 94 ARG A N 1
ATOM 701 C CA . ARG A 1 94 ? 14.197 -5.866 -22.050 1.00 91.56 94 ARG A CA 1
ATOM 702 C C . ARG A 1 94 ? 14.343 -7.336 -21.675 1.00 91.56 94 ARG A C 1
ATOM 704 O O . ARG A 1 94 ? 14.012 -8.191 -22.487 1.00 91.56 94 ARG A O 1
ATOM 711 N N . ALA A 1 95 ? 14.823 -7.631 -20.470 1.00 90.94 95 ALA A N 1
ATOM 712 C CA . ALA A 1 95 ? 14.969 -9.006 -20.005 1.00 90.94 95 ALA A CA 1
ATOM 713 C C . ALA A 1 95 ? 13.613 -9.702 -19.789 1.00 90.94 95 ALA A C 1
ATOM 715 O O . ALA A 1 95 ? 13.508 -10.899 -20.037 1.00 90.94 95 ALA A O 1
ATOM 716 N N . LEU A 1 96 ? 12.586 -8.963 -19.353 1.00 88.88 96 LEU A N 1
ATOM 717 C CA . LEU A 1 96 ? 11.259 -9.518 -19.063 1.00 88.88 96 LEU A CA 1
ATOM 718 C C . LEU A 1 96 ? 10.333 -9.574 -20.285 1.00 88.88 96 LEU A C 1
ATOM 720 O O . LEU A 1 96 ? 9.523 -10.488 -20.392 1.00 88.88 96 LEU A O 1
ATOM 724 N N . THR A 1 97 ? 10.436 -8.605 -21.196 1.00 85.31 97 THR A N 1
ATOM 725 C CA . THR A 1 97 ? 9.468 -8.411 -22.295 1.00 85.31 97 THR A CA 1
ATOM 726 C C . THR A 1 97 ? 10.086 -8.500 -23.691 1.00 85.31 97 THR A C 1
ATOM 728 O O . THR A 1 97 ? 9.371 -8.473 -24.686 1.00 85.31 97 THR A O 1
ATOM 731 N N . GLY A 1 98 ? 11.416 -8.573 -23.799 1.00 87.06 98 GLY A N 1
ATOM 732 C CA . GLY A 1 98 ? 12.141 -8.532 -25.074 1.00 87.06 98 GLY A CA 1
ATOM 733 C C . GLY A 1 98 ? 12.348 -7.120 -25.642 1.00 87.06 98 GLY A C 1
ATOM 734 O O . GLY A 1 98 ? 13.234 -6.924 -26.473 1.00 87.06 98 GLY A O 1
ATOM 735 N N . SER A 1 99 ? 11.611 -6.115 -25.159 1.00 87.19 99 SER A N 1
ATOM 736 C CA . SER A 1 99 ? 11.736 -4.710 -25.570 1.00 87.19 99 SER A CA 1
ATOM 737 C C . SER A 1 99 ? 12.226 -3.822 -24.427 1.00 87.19 99 SER A C 1
ATOM 739 O O . SER A 1 99 ? 11.815 -3.993 -23.287 1.00 87.19 99 SER A O 1
ATOM 741 N N . GLY A 1 100 ? 13.125 -2.878 -24.715 1.00 89.44 100 GLY A N 1
ATOM 742 C CA . GLY A 1 100 ? 13.555 -1.867 -23.740 1.00 89.44 100 GLY A CA 1
ATOM 743 C C . GLY A 1 100 ? 12.729 -0.584 -23.832 1.00 89.44 100 GLY A C 1
ATOM 744 O O . GLY A 1 100 ? 11.841 -0.463 -24.672 1.00 89.44 100 GLY A O 1
ATOM 745 N N . CYS A 1 101 ? 13.075 0.402 -23.006 1.00 91.56 101 CYS A N 1
ATOM 746 C CA . CYS A 1 101 ? 12.460 1.723 -23.085 1.00 91.56 101 CYS A CA 1
ATOM 747 C C . CYS A 1 101 ? 12.870 2.491 -24.352 1.00 91.56 101 CYS A C 1
ATOM 749 O O . CYS A 1 101 ? 13.979 2.279 -24.861 1.00 91.56 101 CYS A O 1
ATOM 751 N N . PRO A 1 102 ? 12.013 3.411 -24.839 1.00 89.25 102 PRO A N 1
ATOM 752 C CA . PRO A 1 102 ? 12.369 4.358 -25.891 1.00 89.25 102 PRO A CA 1
ATOM 753 C C . PRO A 1 102 ? 13.654 5.141 -25.589 1.00 89.25 102 PRO A C 1
ATOM 755 O O . PRO A 1 102 ? 14.010 5.372 -24.430 1.00 89.25 102 PRO A O 1
ATOM 758 N N . SER A 1 103 ? 14.350 5.569 -26.645 1.00 84.94 103 SER A N 1
ATOM 759 C CA . SER A 1 103 ? 15.606 6.318 -26.540 1.00 84.94 103 SER A CA 1
ATOM 760 C C . SER A 1 103 ? 15.455 7.568 -25.667 1.00 84.94 103 SER A C 1
ATOM 762 O O 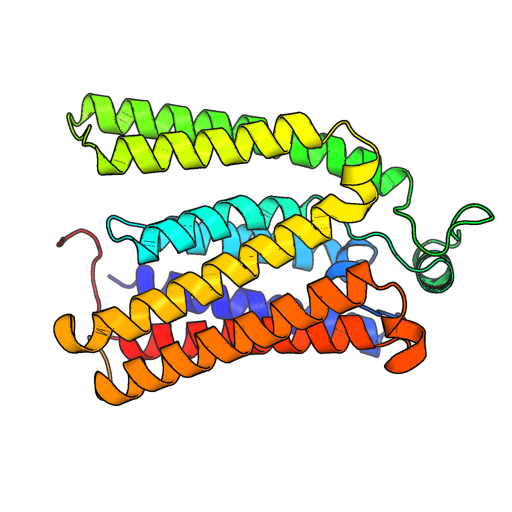. SER A 1 103 ? 14.549 8.369 -25.876 1.00 84.94 103 SER A O 1
ATOM 764 N N . GLY A 1 104 ? 16.368 7.740 -24.708 1.00 81.38 104 GLY A N 1
ATOM 765 C CA . GLY A 1 104 ? 16.360 8.871 -23.774 1.00 81.38 104 GLY A CA 1
ATOM 766 C C . GLY A 1 104 ? 15.538 8.655 -22.499 1.00 81.38 104 GLY A C 1
ATOM 767 O O . GLY A 1 104 ? 15.501 9.557 -21.667 1.00 81.38 104 GLY A O 1
ATOM 768 N N . MET A 1 105 ? 14.914 7.484 -22.313 1.00 84.56 105 MET A N 1
ATOM 769 C CA . MET A 1 105 ? 14.221 7.124 -21.072 1.00 84.56 105 MET A CA 1
ATOM 770 C C . MET A 1 105 ? 14.899 5.955 -20.354 1.00 84.56 105 MET A C 1
ATOM 772 O O . MET A 1 105 ? 15.041 4.863 -20.905 1.00 84.56 105 MET A O 1
ATOM 776 N N . ASP A 1 106 ? 15.257 6.173 -19.088 1.00 84.75 106 ASP A N 1
ATOM 777 C CA . ASP A 1 106 ? 15.866 5.141 -18.240 1.00 84.75 106 ASP A CA 1
ATOM 778 C C . ASP A 1 106 ? 14.831 4.164 -17.679 1.00 84.75 106 ASP A C 1
ATOM 780 O O . ASP A 1 106 ? 15.129 2.981 -17.490 1.00 84.75 106 ASP A O 1
ATOM 784 N N . ARG A 1 107 ? 13.613 4.655 -17.420 1.00 90.31 107 ARG A N 1
ATOM 785 C CA . ARG A 1 107 ? 12.492 3.885 -16.878 1.00 90.31 107 ARG A CA 1
ATOM 786 C C . ARG A 1 107 ? 11.214 4.180 -17.641 1.00 90.31 107 ARG A C 1
ATOM 788 O O . ARG A 1 107 ? 10.938 5.336 -17.945 1.00 90.31 107 ARG A O 1
ATOM 795 N N . CYS A 1 108 ? 10.425 3.148 -17.903 1.00 90.56 108 CYS A N 1
ATOM 796 C CA . CYS A 1 108 ? 9.144 3.282 -18.580 1.00 90.56 108 CYS A CA 1
ATOM 797 C C . CYS A 1 108 ? 8.217 2.104 -18.239 1.00 90.56 108 CYS A C 1
ATOM 799 O O . CYS A 1 108 ? 8.699 1.005 -17.940 1.00 90.56 108 CYS A O 1
ATOM 801 N N . PRO A 1 109 ? 6.895 2.312 -18.273 1.00 88.38 109 PRO A N 1
ATOM 802 C CA . PRO A 1 109 ? 5.941 1.216 -18.344 1.00 88.38 109 PRO A CA 1
ATOM 803 C C . PRO A 1 109 ? 5.846 0.693 -19.793 1.00 88.38 109 PRO A C 1
ATOM 805 O O . PRO A 1 109 ? 5.952 1.483 -20.736 1.00 88.38 109 PRO A O 1
ATOM 808 N N . PRO A 1 110 ? 5.648 -0.618 -20.015 1.00 83.88 110 PRO A N 1
ATOM 809 C CA . PRO A 1 110 ? 5.340 -1.130 -21.347 1.00 83.88 110 PRO A CA 1
ATOM 810 C C . PRO A 1 110 ? 3.923 -0.700 -21.790 1.00 83.88 110 PRO A C 1
ATOM 812 O O . PRO A 1 110 ? 3.034 -0.619 -20.943 1.00 83.88 110 PRO A O 1
ATOM 815 N N . PRO A 1 111 ? 3.666 -0.475 -23.095 1.00 76.12 111 PRO A N 1
ATOM 816 C CA . PRO A 1 111 ? 2.368 0.027 -23.576 1.00 76.12 111 PRO A CA 1
ATOM 817 C C . PRO A 1 111 ? 1.162 -0.843 -23.184 1.00 76.12 111 PRO A C 1
ATOM 819 O O . PRO A 1 111 ? 0.129 -0.344 -22.757 1.00 76.12 111 PRO A O 1
ATOM 822 N N . GLU A 1 112 ? 1.298 -2.169 -23.235 1.00 82.62 112 GLU A N 1
ATOM 823 C CA . GLU A 1 112 ? 0.215 -3.079 -22.824 1.00 82.62 112 GLU A CA 1
ATOM 824 C C . GLU A 1 112 ? -0.151 -2.927 -21.337 1.00 82.62 112 GLU A C 1
ATOM 826 O O . GLU A 1 112 ? -1.279 -3.195 -20.916 1.00 82.62 112 GLU A O 1
ATOM 831 N N . ALA A 1 113 ? 0.806 -2.489 -20.518 1.00 85.62 113 ALA A N 1
ATOM 832 C CA . ALA A 1 113 ? 0.609 -2.290 -19.095 1.00 85.62 113 ALA A CA 1
ATOM 833 C C . ALA A 1 113 ? -0.112 -0.972 -18.779 1.00 85.62 113 ALA A C 1
ATOM 835 O O . ALA A 1 113 ? -0.869 -0.942 -17.809 1.00 85.62 113 ALA A O 1
ATOM 836 N N . THR A 1 114 ? 0.053 0.075 -19.596 1.00 87.50 114 THR A N 1
ATOM 837 C CA . THR A 1 114 ? -0.709 1.328 -19.440 1.00 87.50 114 THR A CA 1
ATOM 838 C C . THR A 1 114 ? -2.184 1.120 -19.775 1.00 87.50 114 THR A C 1
ATOM 840 O O . THR A 1 114 ? -3.051 1.557 -19.020 1.00 87.50 114 THR A O 1
ATOM 843 N N . ASP A 1 115 ? -2.490 0.346 -20.821 1.00 91.06 115 ASP A N 1
ATOM 844 C CA . ASP A 1 115 ? -3.876 0.012 -21.177 1.00 91.06 115 ASP A CA 1
ATOM 845 C C . ASP A 1 115 ? -4.545 -0.846 -20.092 1.00 91.06 115 ASP A C 1
ATOM 847 O O . ASP A 1 115 ? -5.675 -0.581 -19.666 1.00 91.06 115 ASP A O 1
ATOM 851 N N . ALA A 1 116 ? -3.825 -1.848 -19.577 1.00 91.56 116 ALA A N 1
ATOM 852 C CA . ALA A 1 116 ? -4.302 -2.662 -18.46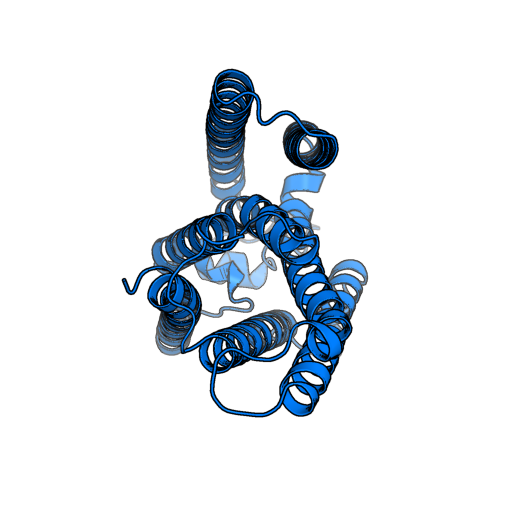4 1.00 91.56 116 ALA A CA 1
ATOM 853 C C . ALA A 1 116 ? -4.527 -1.830 -17.188 1.00 91.56 116 ALA A C 1
ATOM 855 O O . ALA A 1 116 ? -5.512 -2.054 -16.477 1.00 91.56 116 ALA A O 1
ATOM 856 N N . ALA A 1 117 ? -3.648 -0.862 -16.905 1.00 94.25 117 ALA A N 1
ATOM 857 C CA . ALA A 1 117 ? -3.799 0.053 -15.779 1.00 94.25 117 ALA A CA 1
ATOM 858 C C . ALA A 1 117 ? -5.029 0.954 -15.946 1.00 94.25 117 ALA A C 1
ATOM 860 O O . ALA A 1 117 ? -5.798 1.088 -14.996 1.00 94.25 117 ALA A O 1
ATOM 861 N N . ALA A 1 118 ? -5.275 1.503 -17.139 1.00 95.06 118 ALA A N 1
ATOM 862 C CA . ALA A 1 118 ? -6.444 2.337 -17.414 1.00 95.06 118 ALA A CA 1
ATOM 863 C C . ALA A 1 118 ? -7.761 1.574 -17.180 1.00 95.06 118 ALA A C 1
ATOM 865 O O . ALA A 1 118 ? -8.638 2.047 -16.450 1.00 95.06 118 ALA A O 1
ATOM 866 N N . VAL A 1 119 ? -7.877 0.354 -17.722 1.00 96.38 119 VAL A N 1
ATOM 867 C CA . VAL A 1 119 ? -9.047 -0.516 -17.501 1.00 96.38 119 VAL A CA 1
ATOM 868 C C . VAL A 1 119 ? -9.190 -0.881 -16.022 1.00 96.38 119 VAL A C 1
ATOM 870 O O . VAL A 1 119 ? -10.294 -0.827 -15.469 1.00 96.38 119 VAL A O 1
ATOM 873 N N . GLY A 1 120 ? -8.083 -1.232 -15.363 1.00 96.75 120 GLY A N 1
ATOM 874 C CA . GLY A 1 120 ? -8.059 -1.593 -13.950 1.00 96.75 120 GLY A CA 1
ATOM 875 C C . GLY A 1 120 ? -8.505 -0.447 -13.044 1.00 96.75 120 GLY A C 1
ATOM 876 O O . GLY A 1 120 ? -9.403 -0.625 -12.221 1.00 96.75 120 GLY A O 1
ATOM 877 N N . VAL A 1 121 ? -7.916 0.739 -13.210 1.00 97.75 121 VAL A N 1
ATOM 878 C CA . VAL A 1 121 ? -8.225 1.936 -12.416 1.00 97.75 121 VAL A CA 1
ATOM 879 C C . VAL A 1 121 ? -9.667 2.373 -12.633 1.00 97.75 121 VAL A C 1
ATOM 881 O O . VAL A 1 121 ? -10.360 2.632 -11.651 1.00 97.75 121 VAL A O 1
ATOM 884 N N . LEU A 1 122 ? -10.162 2.383 -13.875 1.00 98.06 122 LEU A N 1
ATOM 885 C CA . LEU A 1 122 ? -11.567 2.693 -14.147 1.00 98.06 122 LEU A CA 1
ATOM 886 C C . LEU A 1 122 ? -12.507 1.697 -13.454 1.00 98.06 122 LEU A C 1
ATOM 888 O O . LEU A 1 122 ? -13.446 2.105 -12.771 1.00 98.06 122 LEU A O 1
ATOM 892 N N . SER A 1 123 ? -12.228 0.397 -13.579 1.00 98.25 123 SER A N 1
ATOM 893 C CA . SER A 1 123 ? -13.017 -0.655 -12.923 1.00 98.25 123 SER A CA 1
ATOM 894 C C . SER A 1 123 ? -13.023 -0.481 -11.404 1.00 98.25 123 SER A C 1
ATOM 896 O O . SER A 1 123 ? -14.074 -0.572 -10.766 1.00 98.25 123 SER A O 1
ATOM 898 N N . TYR A 1 124 ? -11.863 -0.171 -10.821 1.00 98.38 124 TYR A N 1
ATOM 899 C CA . TYR A 1 124 ? -11.734 0.097 -9.395 1.00 98.38 124 TYR A CA 1
ATOM 900 C C . TYR A 1 124 ? -12.533 1.331 -8.964 1.00 98.38 124 TYR A C 1
ATOM 902 O O . TYR A 1 124 ? -13.287 1.242 -7.998 1.00 98.38 124 TYR A O 1
ATOM 910 N N . LEU A 1 125 ? -12.427 2.452 -9.683 1.00 98.44 125 LEU A N 1
ATOM 911 C CA . LEU A 1 125 ? -13.170 3.681 -9.386 1.00 98.44 125 LEU A CA 1
ATOM 912 C C . LEU A 1 125 ? -14.683 3.446 -9.404 1.00 98.44 125 LEU A C 1
ATOM 914 O O . LEU A 1 125 ? -15.375 3.875 -8.481 1.00 98.44 125 LEU A O 1
ATOM 918 N N . VAL A 1 126 ? -15.189 2.724 -10.410 1.00 98.38 126 VAL A N 1
ATOM 919 C CA . VAL A 1 126 ? -16.615 2.384 -10.521 1.00 98.38 126 VAL A CA 1
ATOM 920 C C . VAL A 1 126 ? -17.062 1.526 -9.338 1.00 98.38 126 VAL A C 1
ATOM 922 O O . VAL A 1 126 ? -18.027 1.872 -8.658 1.00 98.38 126 VAL A O 1
ATOM 925 N N . VAL A 1 127 ? -16.354 0.432 -9.044 1.00 98.00 127 VAL A N 1
ATOM 926 C CA . VAL A 1 127 ? -16.719 -0.467 -7.937 1.00 98.00 127 VAL A CA 1
ATOM 927 C C . VAL A 1 127 ? -16.610 0.243 -6.586 1.00 98.00 127 VAL A C 1
ATOM 929 O O . VAL A 1 127 ? -17.515 0.128 -5.761 1.00 98.00 127 VAL A O 1
ATOM 932 N N . ALA A 1 128 ? -15.545 1.012 -6.358 1.00 96.88 128 ALA A N 1
ATOM 933 C CA . ALA A 1 128 ? -15.348 1.760 -5.122 1.00 96.88 128 ALA A CA 1
ATOM 934 C C . ALA A 1 128 ? -16.441 2.818 -4.921 1.00 96.88 128 ALA A C 1
ATOM 936 O O . ALA A 1 128 ? -16.963 2.942 -3.813 1.00 96.88 128 ALA A O 1
ATOM 937 N N . ALA A 1 129 ? -16.839 3.528 -5.983 1.00 97.00 129 ALA A N 1
ATOM 938 C CA . ALA A 1 129 ? -17.952 4.470 -5.937 1.00 97.00 129 ALA A CA 1
ATOM 939 C C . ALA A 1 129 ? -19.268 3.765 -5.580 1.00 97.00 129 ALA A C 1
ATOM 941 O O . ALA A 1 129 ? -19.954 4.204 -4.662 1.00 97.00 129 ALA A O 1
ATOM 942 N N . LEU A 1 130 ? -19.586 2.636 -6.224 1.00 97.88 130 LEU A N 1
ATOM 943 C CA . LEU A 1 130 ? -20.797 1.859 -5.930 1.00 97.88 130 LEU A CA 1
ATOM 944 C C . LEU A 1 130 ? -20.832 1.362 -4.480 1.00 97.88 130 LEU A C 1
ATOM 946 O O . LEU A 1 130 ? -21.847 1.512 -3.798 1.00 97.88 130 LEU A O 1
ATOM 950 N N . VAL A 1 131 ? -19.724 0.804 -3.985 1.00 95.25 131 VAL A N 1
ATOM 951 C CA . VAL A 1 131 ? -19.609 0.328 -2.597 1.00 95.25 131 VAL A CA 1
ATOM 952 C C . VAL A 1 131 ? -19.733 1.486 -1.608 1.00 95.25 131 VAL A C 1
ATOM 954 O O . VAL A 1 131 ? -20.410 1.353 -0.584 1.00 95.25 131 VAL A O 1
ATOM 957 N N . LEU A 1 132 ? -19.123 2.634 -1.905 1.00 94.50 132 LEU A N 1
ATOM 958 C CA . LEU A 1 132 ? -19.210 3.821 -1.062 1.00 94.50 132 LEU A CA 1
ATOM 959 C C . LEU A 1 132 ? -20.638 4.374 -1.026 1.00 94.50 132 LEU A C 1
ATOM 961 O O . LEU A 1 132 ? -21.163 4.626 0.058 1.00 94.50 132 LEU A O 1
ATOM 965 N N . THR A 1 133 ? -21.304 4.480 -2.177 1.00 95.75 133 THR A N 1
ATOM 966 C CA . THR A 1 133 ? -22.716 4.872 -2.267 1.00 95.75 133 THR A 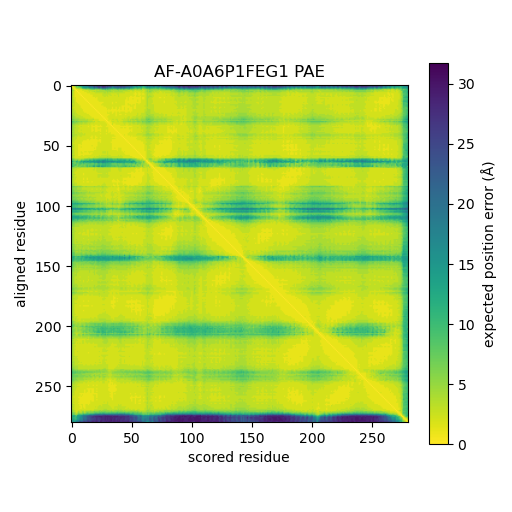CA 1
ATOM 967 C C . THR A 1 133 ? -23.604 3.915 -1.478 1.00 95.75 133 THR A C 1
ATOM 969 O O . THR A 1 133 ? -24.396 4.370 -0.654 1.00 95.75 133 THR A O 1
ATOM 972 N N . ALA A 1 134 ? -23.443 2.600 -1.656 1.00 94.88 134 ALA A N 1
ATOM 973 C CA . ALA A 1 134 ? -24.195 1.603 -0.897 1.00 94.88 134 ALA A CA 1
ATOM 974 C C . ALA A 1 134 ? -23.962 1.749 0.617 1.00 94.88 134 ALA A C 1
ATOM 976 O O . ALA A 1 134 ? -24.914 1.727 1.395 1.00 94.88 134 ALA A O 1
ATOM 977 N N . SER A 1 135 ? -22.716 1.982 1.037 1.00 91.12 135 SER A N 1
ATOM 978 C CA . SER A 1 135 ? -22.364 2.194 2.447 1.00 91.12 135 SER A CA 1
ATOM 979 C C . SER A 1 135 ? -23.041 3.437 3.037 1.00 91.12 135 SER A C 1
ATOM 981 O O . SER A 1 135 ? -23.539 3.387 4.161 1.00 91.12 135 SER A O 1
ATOM 983 N N . ILE A 1 136 ? -23.109 4.539 2.280 1.00 91.75 136 ILE A N 1
ATOM 984 C CA . ILE A 1 136 ? -23.802 5.771 2.689 1.00 91.75 136 ILE A CA 1
ATOM 985 C C . ILE A 1 136 ? -25.311 5.532 2.803 1.00 91.75 136 ILE A C 1
ATOM 987 O O . ILE A 1 136 ? -25.914 5.929 3.799 1.00 91.75 136 ILE A O 1
ATOM 991 N N . VAL A 1 137 ? -25.920 4.865 1.815 1.00 94.56 137 VAL A N 1
ATOM 992 C CA . VAL A 1 137 ? -27.360 4.555 1.806 1.00 94.56 137 VAL A CA 1
ATOM 993 C C . VAL A 1 137 ? -27.736 3.685 3.003 1.00 94.56 137 VAL A C 1
ATOM 995 O O . VAL A 1 137 ? -28.694 3.999 3.708 1.00 94.56 137 VAL A O 1
ATOM 998 N N . LEU A 1 138 ? -26.958 2.637 3.284 1.00 92.81 138 LEU A N 1
ATOM 999 C CA . LEU A 1 138 ? -27.174 1.772 4.444 1.00 92.81 138 LEU A CA 1
ATOM 1000 C C . LEU A 1 138 ? -27.022 2.546 5.760 1.00 92.81 138 LEU A C 1
ATOM 1002 O O . LEU A 1 138 ? -27.882 2.453 6.633 1.00 92.81 138 LEU A O 1
ATOM 1006 N N . ALA A 1 139 ? -25.983 3.374 5.893 1.00 89.56 139 ALA A N 1
ATOM 1007 C CA . ALA A 1 139 ? -25.789 4.181 7.096 1.00 89.56 139 ALA A CA 1
ATOM 1008 C C . ALA A 1 139 ? -26.907 5.220 7.309 1.00 89.56 139 ALA A C 1
ATOM 1010 O O . ALA A 1 139 ? -27.309 5.471 8.449 1.00 89.56 139 ALA A O 1
ATOM 1011 N N . ALA A 1 140 ? -27.429 5.806 6.227 1.00 91.62 140 ALA A N 1
ATOM 1012 C CA . ALA A 1 140 ? -28.573 6.710 6.264 1.00 91.62 140 ALA A CA 1
ATOM 1013 C C . ALA A 1 140 ? -29.862 5.980 6.671 1.00 91.62 140 ALA A C 1
ATOM 1015 O O . ALA A 1 140 ? -30.586 6.466 7.542 1.00 91.62 140 ALA A O 1
ATOM 1016 N N . ALA A 1 141 ? -30.113 4.792 6.110 1.00 93.62 141 ALA A N 1
ATOM 1017 C CA . ALA A 1 141 ? -31.256 3.951 6.461 1.00 93.62 141 ALA A CA 1
ATOM 1018 C C . ALA A 1 141 ? -31.232 3.531 7.942 1.00 93.62 141 ALA A C 1
ATOM 1020 O O . ALA A 1 141 ? -32.262 3.556 8.613 1.00 93.62 141 ALA A O 1
ATOM 1021 N N . GLU A 1 142 ? -30.047 3.236 8.485 1.00 93.06 142 GLU A N 1
ATOM 1022 C CA . GLU A 1 142 ? -29.846 2.921 9.906 1.00 93.06 142 GLU A CA 1
ATOM 1023 C C . GLU A 1 142 ? -29.846 4.157 10.829 1.00 93.06 142 GLU A C 1
ATOM 1025 O O . GLU A 1 142 ? -29.686 4.013 12.042 1.00 93.06 142 GLU A O 1
ATOM 1030 N N . ARG A 1 143 ? -30.004 5.378 10.289 1.00 88.75 143 ARG A N 1
ATOM 1031 C CA . ARG A 1 143 ? -29.897 6.657 11.023 1.00 88.75 143 ARG A CA 1
ATOM 1032 C C . ARG A 1 143 ? -28.578 6.808 11.796 1.00 88.75 143 ARG A C 1
ATOM 1034 O O . ARG A 1 143 ? -28.535 7.415 12.864 1.00 88.75 143 ARG A O 1
ATOM 1041 N N . ARG A 1 144 ? -27.481 6.282 11.244 1.00 84.69 144 ARG A N 1
ATOM 1042 C CA . ARG A 1 144 ? -26.122 6.325 11.822 1.00 84.69 144 ARG A CA 1
ATOM 1043 C C . ARG A 1 144 ? -25.242 7.416 11.210 1.00 84.69 144 ARG A C 1
ATOM 1045 O O . ARG A 1 144 ? -24.020 7.294 11.175 1.00 84.69 144 ARG A O 1
ATOM 1052 N N . LEU A 1 145 ? -25.861 8.484 10.714 1.00 82.88 145 LEU A N 1
ATOM 1053 C CA . LEU A 1 145 ? -25.149 9.626 10.152 1.00 82.88 145 LEU A CA 1
ATOM 1054 C C . LEU A 1 145 ? -24.582 10.481 11.289 1.00 82.88 145 LEU A C 1
ATOM 1056 O O . LEU A 1 145 ? -25.281 11.310 11.867 1.00 82.88 145 LEU A O 1
ATOM 1060 N N . ASP A 1 146 ? -23.310 10.267 11.615 1.00 87.56 146 ASP A N 1
ATOM 1061 C CA . ASP A 1 146 ? -22.557 11.112 12.538 1.00 87.56 146 ASP A CA 1
ATOM 1062 C C . ASP A 1 146 ? -21.464 11.914 11.807 1.00 87.56 146 ASP A C 1
ATOM 1064 O O . ASP A 1 146 ? -21.130 11.677 10.640 1.00 87.56 146 ASP A O 1
ATOM 1068 N N . ARG A 1 147 ? -20.890 12.907 12.500 1.00 87.81 147 ARG A N 1
ATOM 1069 C CA . ARG A 1 147 ? -19.813 13.741 11.939 1.00 87.81 147 ARG A CA 1
ATOM 1070 C C . ARG A 1 147 ? -18.584 12.914 11.554 1.00 87.81 147 ARG A C 1
ATOM 1072 O O . ARG A 1 147 ? -17.893 13.269 10.604 1.00 87.81 147 ARG A O 1
ATOM 1079 N N . ALA A 1 148 ? -18.299 11.830 12.275 1.00 85.38 148 ALA A N 1
ATOM 1080 C CA . ALA A 1 148 ? -17.139 10.994 11.998 1.00 85.38 148 ALA A CA 1
ATOM 1081 C C . ALA A 1 148 ? -17.308 10.248 10.668 1.00 85.38 148 ALA A C 1
ATOM 1083 O O . ALA A 1 148 ? -16.390 10.243 9.853 1.00 85.38 148 ALA A O 1
ATOM 1084 N N . LEU A 1 149 ? -18.483 9.676 10.412 1.00 86.81 149 LEU A N 1
ATOM 1085 C CA . LEU A 1 149 ? -18.832 9.039 9.151 1.00 86.81 149 LEU A CA 1
ATOM 1086 C C . LEU A 1 149 ? -18.784 10.035 7.991 1.00 86.81 149 LEU A C 1
ATOM 1088 O O . LEU A 1 149 ? -18.233 9.701 6.942 1.00 86.81 149 LEU A O 1
ATOM 1092 N N . ALA A 1 150 ? -19.298 11.254 8.181 1.00 89.31 150 ALA A N 1
ATOM 1093 C CA . ALA A 1 150 ? -19.233 12.300 7.163 1.00 89.31 150 ALA A CA 1
ATOM 1094 C C . ALA A 1 150 ? -17.779 12.618 6.776 1.00 89.31 150 ALA A C 1
ATOM 1096 O O . ALA A 1 150 ? -17.439 12.575 5.598 1.00 89.31 150 ALA A O 1
ATOM 1097 N N . VAL A 1 151 ? -16.896 12.835 7.759 1.00 90.25 151 VAL A N 1
ATOM 1098 C CA . VAL A 1 151 ? -15.465 13.087 7.510 1.00 90.25 151 VAL A CA 1
ATOM 1099 C C . VAL A 1 151 ? -14.813 11.920 6.766 1.00 90.25 151 VAL A C 1
ATOM 1101 O O . VAL A 1 151 ? -14.105 12.138 5.787 1.00 90.25 151 VAL A O 1
ATOM 1104 N N . ARG A 1 152 ? -15.074 10.674 7.180 1.00 89.50 152 ARG A N 1
ATOM 1105 C CA . ARG A 1 152 ? -14.518 9.488 6.503 1.00 89.50 152 ARG A CA 1
ATOM 1106 C C . ARG A 1 152 ? -14.981 9.374 5.063 1.00 89.50 152 ARG A C 1
ATOM 1108 O O . ARG A 1 152 ? -14.178 9.069 4.190 1.00 89.50 152 ARG A O 1
ATOM 1115 N N . THR A 1 153 ? -16.264 9.626 4.837 1.00 91.25 153 THR A N 1
ATOM 1116 C CA . THR A 1 153 ? -16.874 9.584 3.510 1.00 91.25 153 THR A CA 1
ATOM 1117 C C . THR A 1 153 ? -16.260 10.651 2.614 1.00 91.25 153 THR A C 1
ATOM 1119 O O . THR A 1 153 ? -15.838 10.337 1.510 1.00 91.25 153 THR A O 1
ATOM 1122 N N . VAL A 1 154 ? -16.124 11.887 3.103 1.00 94.56 154 VAL A N 1
ATOM 1123 C CA . VAL A 1 154 ? -15.489 12.981 2.354 1.00 94.56 154 VAL A CA 1
ATOM 1124 C C . VAL A 1 154 ? -14.046 12.644 1.996 1.00 94.56 154 VAL A C 1
ATOM 1126 O O . VAL A 1 154 ? -13.649 12.845 0.855 1.00 94.56 154 VAL A O 1
ATOM 1129 N N . LEU A 1 155 ? -13.268 12.091 2.927 1.00 93.94 155 LEU A N 1
ATOM 1130 C CA . LEU A 1 155 ? -11.882 11.700 2.661 1.00 93.94 155 LEU A CA 1
ATOM 1131 C C . LEU A 1 155 ? -11.778 10.530 1.671 1.00 93.94 155 LEU A C 1
ATOM 1133 O O . LEU A 1 155 ? -10.911 10.550 0.801 1.00 93.94 155 LEU A O 1
ATOM 1137 N N . ALA A 1 156 ? -12.675 9.545 1.758 1.00 93.81 156 ALA A N 1
ATOM 1138 C CA . ALA A 1 156 ? -12.761 8.457 0.787 1.00 93.81 156 ALA A CA 1
ATOM 1139 C C . ALA A 1 156 ? -13.116 8.981 -0.616 1.00 93.81 156 ALA A C 1
ATOM 1141 O O . ALA A 1 156 ? -12.451 8.628 -1.586 1.00 93.81 156 ALA A O 1
ATOM 1142 N N . ILE A 1 157 ? -14.109 9.875 -0.720 1.00 96.31 157 ILE A N 1
ATOM 1143 C CA . ILE A 1 157 ? -14.475 10.546 -1.977 1.00 96.31 157 ILE A CA 1
ATOM 1144 C C . ILE A 1 157 ? -13.289 11.346 -2.510 1.00 96.31 157 ILE A C 1
ATOM 1146 O O . ILE A 1 157 ? -12.955 11.213 -3.680 1.00 96.31 157 ILE A O 1
ATOM 1150 N N . ALA A 1 158 ? -12.626 12.141 -1.668 1.00 97.31 158 ALA A N 1
ATOM 1151 C CA . ALA A 1 158 ? -11.481 12.949 -2.069 1.00 97.31 158 ALA A CA 1
ATOM 1152 C C . ALA A 1 158 ? -10.343 12.084 -2.627 1.00 97.31 158 ALA A C 1
ATOM 1154 O O . ALA A 1 158 ? -9.763 12.440 -3.648 1.00 97.31 158 ALA A O 1
ATOM 1155 N N . LEU A 1 159 ? -10.067 10.928 -2.013 1.00 96.75 159 LEU A N 1
ATOM 1156 C CA . LEU A 1 159 ? -9.067 9.982 -2.509 1.00 96.75 159 LEU A CA 1
ATOM 1157 C C . LEU A 1 159 ? -9.453 9.404 -3.882 1.00 96.75 159 LEU A C 1
ATOM 1159 O O . LEU A 1 159 ? -8.618 9.372 -4.783 1.00 96.75 159 LEU A O 1
ATOM 1163 N N . LEU A 1 160 ? -10.711 8.986 -4.065 1.00 97.62 160 LEU A N 1
ATOM 1164 C CA . LEU A 1 160 ? -11.198 8.455 -5.345 1.00 97.62 160 LEU A CA 1
ATOM 1165 C C . LEU A 1 160 ? -11.227 9.525 -6.443 1.00 97.62 160 LEU A C 1
ATOM 1167 O O . LEU A 1 160 ? -10.845 9.252 -7.576 1.00 97.62 160 LEU A O 1
ATOM 1171 N N . VAL A 1 161 ? -11.637 10.750 -6.109 1.00 98.25 161 VAL A N 1
ATOM 1172 C CA . VAL A 1 161 ? -11.639 11.893 -7.032 1.00 98.25 161 VAL A CA 1
ATOM 1173 C C . VAL A 1 161 ? -10.213 12.265 -7.420 1.00 98.25 161 VAL A C 1
ATOM 1175 O O . VAL A 1 161 ? -9.959 12.468 -8.600 1.00 98.25 161 VAL A O 1
ATOM 1178 N N . ALA A 1 162 ? -9.274 12.306 -6.471 1.00 98.00 162 ALA A N 1
ATOM 1179 C CA . ALA A 1 162 ? -7.867 12.568 -6.765 1.00 98.00 162 ALA A CA 1
ATOM 1180 C C . ALA A 1 162 ? -7.278 11.498 -7.697 1.00 98.00 162 ALA A C 1
ATOM 1182 O O . ALA A 1 162 ? -6.614 11.841 -8.671 1.00 98.00 162 ALA A O 1
ATOM 1183 N N . LEU A 1 163 ? -7.576 10.217 -7.448 1.00 98.25 163 LEU A N 1
ATOM 1184 C CA . LEU A 1 163 ? -7.172 9.118 -8.326 1.00 98.25 163 LEU A CA 1
ATOM 1185 C C . LEU A 1 163 ? -7.779 9.261 -9.728 1.00 98.25 163 LEU A C 1
ATOM 1187 O O . LEU A 1 163 ? -7.050 9.218 -10.714 1.00 98.25 163 LEU A O 1
ATOM 1191 N N . GLY A 1 164 ? -9.094 9.465 -9.823 1.00 97.88 164 GLY A N 1
ATOM 1192 C CA . GLY A 1 164 ? -9.790 9.613 -11.102 1.00 97.88 164 GLY A CA 1
ATOM 1193 C C . GLY A 1 164 ? -9.324 10.831 -11.892 1.00 97.88 164 GLY A C 1
ATOM 1194 O O . GLY A 1 164 ? -9.116 10.728 -13.095 1.00 97.88 164 GLY A O 1
ATOM 1195 N N . ALA A 1 165 ? -9.084 11.954 -11.215 1.00 98.19 165 ALA A N 1
ATOM 1196 C CA . ALA A 1 165 ? -8.572 13.169 -11.832 1.00 98.19 165 ALA A CA 1
ATOM 1197 C C . ALA A 1 165 ? -7.122 13.014 -12.299 1.00 98.19 165 ALA A C 1
ATOM 1199 O O . ALA A 1 165 ? -6.781 13.545 -13.346 1.00 98.19 165 ALA A O 1
ATOM 1200 N N . TRP A 1 166 ? -6.270 12.302 -11.554 1.00 98.25 166 TRP A N 1
ATOM 1201 C CA . TRP A 1 166 ? -4.856 12.148 -11.902 1.00 98.25 166 TRP A CA 1
ATOM 1202 C C . TRP A 1 166 ? -4.598 11.044 -12.939 1.00 98.25 166 TRP A C 1
ATOM 1204 O O . TRP A 1 166 ? -3.710 11.196 -13.773 1.00 98.25 166 TRP A O 1
ATOM 1214 N N . SER A 1 167 ? -5.395 9.971 -12.933 1.00 97.31 167 SER A N 1
ATOM 1215 C CA . SER A 1 167 ? -5.192 8.793 -13.791 1.00 97.31 167 SER A CA 1
ATOM 1216 C C . SER A 1 167 ? -5.051 9.038 -15.307 1.00 97.31 167 SER A C 1
ATOM 1218 O O . SER A 1 167 ? -4.318 8.278 -15.929 1.00 97.31 167 SER A O 1
ATOM 1220 N N . PRO A 1 168 ? -5.657 10.072 -15.932 1.00 96.06 168 PRO A N 1
ATOM 1221 C CA . PRO A 1 168 ? -5.491 10.327 -17.366 1.00 96.06 168 PRO A CA 1
ATOM 1222 C C . PRO A 1 168 ? -4.176 11.031 -17.733 1.00 96.06 168 PRO A C 1
ATOM 1224 O O . PRO A 1 168 ? -3.894 11.213 -18.916 1.00 96.06 168 PRO A O 1
ATOM 1227 N N . TYR A 1 169 ? -3.406 11.514 -16.753 1.00 95.88 169 TYR A N 1
ATOM 1228 C CA . TYR A 1 169 ? -2.185 12.272 -17.017 1.00 95.88 169 TYR A CA 1
ATOM 1229 C C . TYR A 1 169 ? -0.978 11.338 -17.170 1.00 95.88 169 TYR A C 1
ATOM 1231 O O . TYR A 1 169 ? -0.817 10.442 -16.346 1.00 95.88 169 TYR A O 1
ATOM 1239 N N . PRO A 1 170 ? -0.037 11.612 -18.099 1.00 92.00 170 PRO A N 1
ATOM 1240 C CA . PRO A 1 170 ? 1.152 10.773 -18.285 1.00 92.00 170 PRO A CA 1
ATOM 1241 C C . PRO A 1 170 ? 1.990 10.583 -17.017 1.00 92.00 170 PRO A C 1
ATOM 1243 O O . PRO A 1 170 ? 2.623 9.553 -16.834 1.00 92.00 170 PRO A O 1
ATOM 1246 N N . SER A 1 171 ? 1.994 11.562 -16.106 1.00 94.00 171 SER A N 1
ATOM 1247 C CA . SER A 1 171 ? 2.709 11.450 -14.829 1.00 94.00 171 SER A CA 1
ATOM 1248 C C . SER A 1 171 ? 2.195 10.306 -13.950 1.00 94.00 171 SER A C 1
ATOM 1250 O O . SER A 1 171 ? 2.963 9.778 -13.146 1.00 94.00 171 SER A O 1
ATOM 1252 N N . PHE A 1 172 ? 0.934 9.898 -14.108 1.00 95.75 172 PHE A N 1
ATOM 1253 C CA . PHE A 1 172 ? 0.355 8.768 -13.391 1.00 95.75 172 PHE A CA 1
ATOM 1254 C C . PHE A 1 172 ? 1.017 7.443 -13.775 1.00 95.75 172 PHE A C 1
ATOM 1256 O O . PHE A 1 172 ? 1.305 6.637 -12.894 1.00 95.75 172 PHE A O 1
ATOM 1263 N N . ASP A 1 173 ? 1.369 7.255 -15.045 1.00 92.44 173 ASP A N 1
ATOM 1264 C CA . ASP A 1 173 ? 2.029 6.032 -15.514 1.00 92.44 173 ASP A CA 1
ATOM 1265 C C . ASP A 1 173 ? 3.434 5.855 -14.909 1.00 92.44 173 ASP A C 1
ATOM 1267 O O . ASP A 1 173 ? 3.921 4.736 -14.745 1.00 92.44 173 ASP A O 1
ATOM 1271 N N . TYR A 1 174 ? 4.085 6.958 -14.522 1.00 91.94 174 TYR A N 1
ATOM 1272 C CA . TYR A 1 174 ? 5.419 6.938 -13.911 1.00 91.94 174 TYR A CA 1
ATOM 1273 C C . TYR A 1 174 ? 5.398 6.965 -12.381 1.00 91.94 174 TYR A C 1
ATOM 1275 O O . TYR A 1 174 ? 6.316 6.443 -11.748 1.00 91.94 174 TYR A O 1
ATOM 1283 N N . LEU A 1 175 ? 4.390 7.596 -11.775 1.00 94.69 175 LEU A N 1
ATOM 1284 C CA . LEU A 1 175 ? 4.370 7.876 -10.336 1.00 94.69 175 LEU A CA 1
ATOM 1285 C C . LEU A 1 175 ? 3.217 7.204 -9.593 1.00 94.69 175 LEU A C 1
ATOM 1287 O O . LEU A 1 175 ? 3.305 7.066 -8.377 1.00 94.69 175 LEU A O 1
ATOM 1291 N N . GLY A 1 176 ? 2.153 6.784 -10.277 1.00 96.75 176 GLY A N 1
ATOM 1292 C CA . GLY A 1 176 ? 0.925 6.279 -9.661 1.00 96.75 176 GLY A CA 1
ATOM 1293 C C . GLY A 1 176 ? 1.176 5.083 -8.747 1.00 96.75 176 GLY A C 1
ATOM 1294 O O . GLY A 1 176 ? 0.705 5.071 -7.609 1.00 96.75 176 GLY A O 1
ATOM 1295 N N . HIS A 1 177 ? 2.000 4.131 -9.198 1.00 97.12 177 HIS A N 1
ATOM 1296 C CA . HIS A 1 177 ? 2.414 2.989 -8.382 1.00 97.12 177 HIS A CA 1
ATOM 1297 C C . HIS A 1 177 ? 3.167 3.429 -7.117 1.00 97.12 177 HIS A C 1
ATOM 1299 O O . HIS A 1 177 ? 2.776 3.078 -6.004 1.00 97.12 177 HIS A O 1
ATOM 1305 N N . TYR A 1 178 ? 4.229 4.228 -7.275 1.00 96.75 178 TYR A N 1
ATOM 1306 C CA . TYR A 1 178 ? 5.072 4.664 -6.158 1.00 96.75 178 TYR A CA 1
ATOM 1307 C C . TYR A 1 178 ? 4.301 5.533 -5.161 1.00 96.75 178 TYR A C 1
ATOM 1309 O O . TYR A 1 178 ? 4.449 5.357 -3.956 1.00 96.75 178 TYR A O 1
ATOM 1317 N N . ALA A 1 179 ? 3.436 6.426 -5.645 1.00 98.00 179 ALA A N 1
ATOM 1318 C CA . ALA A 1 179 ? 2.589 7.262 -4.806 1.00 98.00 179 ALA A CA 1
ATOM 1319 C C . ALA A 1 179 ? 1.583 6.424 -4.005 1.00 98.00 179 ALA A C 1
ATOM 1321 O O . ALA A 1 179 ? 1.407 6.658 -2.811 1.00 98.00 179 ALA A O 1
ATOM 1322 N N . ALA A 1 180 ? 0.954 5.422 -4.628 1.00 98.50 180 ALA A N 1
ATOM 1323 C CA . ALA A 1 180 ? 0.036 4.522 -3.936 1.00 98.50 180 ALA A CA 1
ATOM 1324 C C . ALA A 1 180 ? 0.752 3.664 -2.880 1.00 98.50 180 ALA A C 1
ATOM 1326 O O . ALA A 1 180 ? 0.232 3.508 -1.772 1.00 98.50 180 ALA A O 1
ATOM 1327 N N . ALA A 1 181 ? 1.943 3.148 -3.201 1.00 98.44 181 ALA A N 1
ATOM 1328 C CA . ALA A 1 181 ? 2.766 2.367 -2.282 1.00 98.44 181 ALA A CA 1
ATOM 1329 C C . ALA A 1 181 ? 3.244 3.204 -1.087 1.00 98.44 181 ALA A C 1
ATOM 1331 O O . ALA A 1 181 ? 3.057 2.787 0.056 1.00 98.44 181 ALA A O 1
ATOM 1332 N N . ALA A 1 182 ? 3.761 4.409 -1.339 1.00 98.44 182 ALA A N 1
ATOM 1333 C CA . ALA A 1 182 ? 4.175 5.329 -0.284 1.00 98.44 182 ALA A CA 1
ATOM 1334 C C . ALA A 1 182 ? 2.995 5.699 0.623 1.00 98.44 182 ALA A C 1
ATOM 1336 O O . ALA A 1 182 ? 3.060 5.601 1.844 1.00 98.44 182 ALA A O 1
ATOM 1337 N N . LEU A 1 183 ? 1.845 6.032 0.031 1.00 98.44 183 LEU A N 1
ATOM 1338 C CA . LEU A 1 183 ? 0.655 6.382 0.798 1.00 98.44 183 LEU A CA 1
ATOM 1339 C C . LEU A 1 183 ? 0.133 5.200 1.638 1.00 98.44 183 LEU A C 1
ATOM 1341 O O . LEU A 1 183 ? -0.300 5.391 2.776 1.00 98.44 183 LEU A O 1
ATOM 1345 N N . PHE A 1 184 ? 0.205 3.972 1.115 1.00 98.69 184 PHE A N 1
ATOM 1346 C CA . PHE A 1 184 ? -0.110 2.759 1.870 1.00 98.69 184 PHE A CA 1
ATOM 1347 C C . PHE A 1 184 ? 0.786 2.604 3.104 1.00 98.69 184 PHE A C 1
ATOM 1349 O O . PHE A 1 184 ? 0.269 2.473 4.217 1.00 98.69 184 PHE A O 1
ATOM 1356 N N . PHE A 1 185 ? 2.110 2.645 2.935 1.00 98.50 185 PHE A N 1
ATOM 1357 C CA . PHE A 1 185 ? 3.042 2.469 4.050 1.00 98.50 185 PHE A CA 1
ATOM 1358 C C . PHE A 1 185 ? 2.979 3.625 5.045 1.00 98.50 185 PHE A C 1
ATOM 1360 O O . PHE A 1 185 ? 2.987 3.368 6.250 1.00 98.50 185 PHE A O 1
ATOM 1367 N N . PHE A 1 186 ? 2.780 4.859 4.578 1.00 98.50 186 PHE A N 1
ATOM 1368 C CA . PHE A 1 186 ? 2.468 6.004 5.426 1.00 98.50 186 PHE A CA 1
ATOM 1369 C C . PHE A 1 186 ? 1.253 5.736 6.324 1.00 98.50 186 PHE A C 1
ATOM 1371 O O . PHE A 1 186 ? 1.325 5.928 7.540 1.00 98.50 186 PHE A O 1
ATOM 1378 N N . PHE A 1 187 ? 0.139 5.244 5.771 1.00 98.31 187 PHE A N 1
ATOM 1379 C CA . PHE A 1 187 ? -1.052 4.949 6.571 1.00 98.31 187 PHE A CA 1
ATOM 1380 C C . PHE A 1 187 ? -0.834 3.806 7.566 1.00 98.31 187 PHE A C 1
ATOM 1382 O O . PHE A 1 187 ? -1.335 3.888 8.690 1.00 98.31 187 PHE A O 1
ATOM 1389 N N . ILE A 1 188 ? -0.069 2.772 7.204 1.00 98.12 188 ILE A N 1
ATOM 1390 C CA . ILE A 1 188 ? 0.306 1.701 8.139 1.00 98.12 188 ILE A CA 1
ATOM 1391 C C . ILE A 1 188 ? 1.199 2.244 9.264 1.00 98.12 188 ILE A C 1
ATOM 1393 O O . ILE A 1 188 ? 0.932 1.975 10.438 1.00 98.12 188 ILE A O 1
ATOM 1397 N N . ALA A 1 189 ? 2.212 3.050 8.941 1.00 98.31 189 ALA A N 1
ATOM 1398 C CA . ALA A 1 189 ? 3.099 3.659 9.925 1.00 98.31 189 ALA A CA 1
ATOM 1399 C C . ALA A 1 189 ? 2.337 4.593 10.873 1.00 98.31 189 ALA A C 1
ATOM 1401 O O . ALA A 1 189 ? 2.512 4.522 12.093 1.00 98.31 189 ALA A O 1
ATOM 1402 N N . ALA A 1 190 ? 1.436 5.416 10.332 1.00 97.69 190 ALA A N 1
ATOM 1403 C CA . ALA A 1 190 ? 0.564 6.286 11.108 1.00 97.69 190 ALA A CA 1
ATOM 1404 C C . ALA A 1 190 ? -0.391 5.474 11.995 1.00 97.69 190 ALA A C 1
ATOM 1406 O O . ALA A 1 190 ? -0.587 5.812 13.162 1.00 97.69 190 ALA A O 1
ATOM 1407 N N . ALA A 1 191 ? -0.954 4.372 11.486 1.00 96.38 191 ALA A N 1
ATOM 1408 C CA . ALA A 1 191 ? -1.817 3.492 12.269 1.00 96.38 191 ALA A CA 1
ATOM 1409 C C . ALA A 1 191 ? -1.057 2.863 13.445 1.00 96.38 191 ALA A C 1
ATOM 1411 O O . ALA A 1 191 ? -1.590 2.840 14.556 1.00 96.38 191 ALA A O 1
ATOM 1412 N N . ALA A 1 192 ? 0.185 2.418 13.227 1.00 96.81 192 ALA A N 1
ATOM 1413 C CA .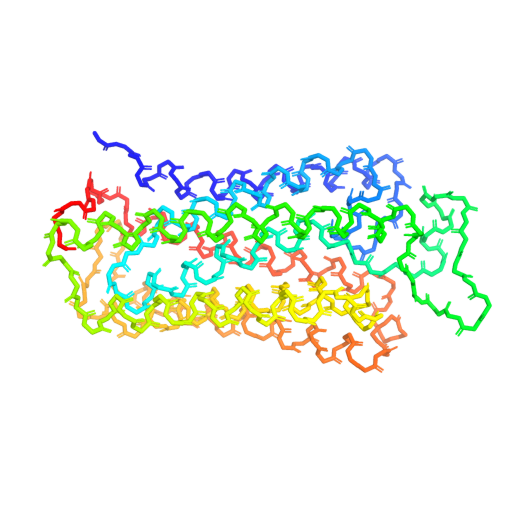 ALA A 1 192 ? 1.060 1.902 14.277 1.00 96.81 192 ALA A CA 1
ATOM 1414 C C . ALA A 1 192 ? 1.412 2.981 15.319 1.00 96.81 192 ALA A C 1
ATOM 1416 O O . ALA A 1 192 ? 1.321 2.724 16.518 1.00 96.81 192 ALA A O 1
ATOM 1417 N N . GLY A 1 193 ? 1.728 4.205 14.886 1.00 97.06 193 GLY A N 1
ATOM 1418 C CA . GLY A 1 193 ? 2.058 5.322 15.779 1.00 97.06 193 GLY A CA 1
ATOM 1419 C C . GLY A 1 193 ? 0.869 5.774 16.633 1.00 97.06 193 GLY A C 1
ATOM 1420 O O . GLY A 1 193 ? 0.986 5.915 17.850 1.00 97.06 193 GLY A O 1
ATOM 1421 N N . VAL A 1 194 ? -0.314 5.913 16.023 1.00 95.88 194 VAL A N 1
ATOM 1422 C CA . VAL A 1 194 ? -1.559 6.216 16.751 1.00 95.88 194 VAL A CA 1
ATOM 1423 C C . VAL A 1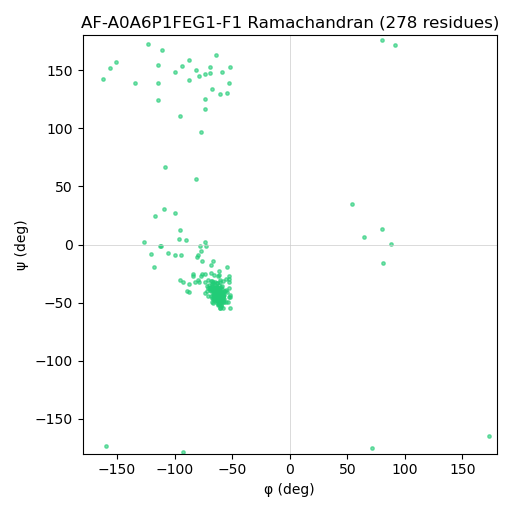 194 ? -1.898 5.093 17.733 1.00 95.88 194 VAL A C 1
ATOM 1425 O O . VAL A 1 194 ? -2.322 5.370 18.853 1.00 95.88 194 VAL A O 1
ATOM 1428 N N . HIS A 1 195 ? -1.693 3.830 17.343 1.00 93.69 195 HIS A N 1
ATOM 1429 C CA . HIS A 1 195 ? -1.906 2.689 18.236 1.00 93.69 195 HIS A CA 1
ATOM 1430 C C . HIS A 1 195 ? -0.961 2.706 19.437 1.00 93.69 195 HIS A C 1
ATOM 1432 O O . HIS A 1 195 ? -1.394 2.550 20.574 1.00 93.69 195 HIS A O 1
ATOM 1438 N N . SER A 1 196 ? 0.326 2.953 19.182 1.00 95.44 196 SER A N 1
ATOM 1439 C CA . SER A 1 196 ? 1.362 3.073 20.207 1.00 95.44 196 SER A CA 1
ATOM 1440 C C . SER A 1 196 ? 0.966 4.062 21.302 1.00 95.44 196 SER A C 1
ATOM 1442 O O . SER A 1 196 ? 1.143 3.763 22.483 1.00 95.44 196 SER A O 1
ATOM 1444 N N . ALA A 1 197 ? 0.413 5.216 20.918 1.00 93.56 197 ALA A N 1
ATOM 1445 C CA . ALA A 1 197 ? -0.005 6.262 21.846 1.00 93.56 197 ALA A CA 1
ATOM 1446 C C . ALA A 1 197 ? -1.290 5.919 22.625 1.00 93.56 197 ALA A C 1
ATOM 1448 O O . ALA A 1 197 ? -1.425 6.334 23.770 1.00 93.56 197 ALA A O 1
ATOM 1449 N N . ALA A 1 198 ? -2.217 5.160 22.030 1.00 90.62 198 ALA A N 1
ATOM 1450 C CA . ALA A 1 198 ? -3.496 4.801 22.654 1.00 90.62 198 ALA A CA 1
ATOM 1451 C C . ALA A 1 198 ? -3.406 3.579 23.592 1.00 90.62 198 ALA A C 1
ATOM 1453 O O . ALA A 1 198 ? -4.198 3.436 24.522 1.00 90.62 198 ALA A O 1
ATOM 1454 N N . LEU A 1 199 ? -2.432 2.691 23.367 1.00 89.62 199 LEU A N 1
ATOM 1455 C CA . LEU A 1 199 ? -2.281 1.430 24.103 1.00 89.62 199 LEU A CA 1
ATOM 1456 C C . LEU A 1 199 ? -2.196 1.540 25.637 1.00 89.62 199 LEU A C 1
ATOM 1458 O O . LEU A 1 199 ? -2.762 0.667 26.299 1.00 89.62 199 LEU A O 1
ATOM 1462 N N . PRO A 1 200 ? -1.517 2.543 26.231 1.00 88.94 200 PRO A N 1
ATOM 1463 C CA . PRO A 1 200 ? -1.475 2.695 27.685 1.00 88.94 200 PRO A CA 1
ATOM 1464 C C . PRO A 1 200 ? -2.860 2.834 28.330 1.00 88.94 200 PRO A C 1
ATOM 1466 O O . PRO A 1 200 ? -3.048 2.364 29.449 1.00 88.94 200 PRO A O 1
ATOM 1469 N N . GLU A 1 201 ? -3.822 3.434 27.622 1.00 88.31 201 GLU A N 1
ATOM 1470 C CA . GLU A 1 201 ? -5.204 3.601 28.087 1.00 88.31 201 GLU A CA 1
ATOM 1471 C C . GLU A 1 201 ? -6.096 2.409 27.702 1.00 88.31 201 GLU A C 1
ATOM 1473 O O . GLU A 1 201 ? -6.927 1.973 28.497 1.00 88.31 201 GLU A O 1
ATOM 1478 N N . GLU A 1 202 ? -5.934 1.862 26.489 1.00 87.19 202 GLU A N 1
ATOM 1479 C CA . GLU A 1 202 ? -6.800 0.791 25.965 1.00 87.19 202 GLU A CA 1
ATOM 1480 C C . GLU A 1 202 ? -6.498 -0.602 26.555 1.00 87.19 202 GLU A C 1
ATOM 1482 O O . GLU A 1 202 ? -7.392 -1.454 26.608 1.00 87.19 202 GLU A O 1
ATOM 1487 N N . GLY A 1 203 ? -5.256 -0.853 26.985 1.00 88.06 203 GLY A N 1
ATOM 1488 C CA . GLY A 1 203 ? -4.797 -2.173 27.425 1.00 88.06 203 GLY A CA 1
ATOM 1489 C C . GLY A 1 203 ? -4.636 -3.190 26.281 1.00 88.06 203 GLY A C 1
ATOM 1490 O O . GLY A 1 203 ? -4.772 -2.865 25.102 1.00 88.06 203 GLY A O 1
ATOM 1491 N N . THR A 1 204 ? -4.321 -4.447 26.619 1.00 89.50 204 THR A N 1
ATOM 1492 C CA . THR A 1 204 ? -4.131 -5.550 25.651 1.00 89.50 204 THR A CA 1
ATOM 1493 C C . THR A 1 204 ? -5.209 -6.623 25.810 1.00 89.50 204 THR A C 1
ATOM 1495 O O . THR A 1 204 ? -5.791 -6.793 26.880 1.00 89.50 204 THR A O 1
ATOM 1498 N N . ARG A 1 205 ? -5.488 -7.374 24.736 1.00 88.12 205 ARG A N 1
ATOM 1499 C CA . ARG A 1 205 ? -6.490 -8.462 24.713 1.00 88.12 205 ARG A CA 1
ATOM 1500 C C . ARG A 1 205 ? -5.846 -9.822 24.440 1.00 88.12 205 ARG A C 1
ATOM 1502 O O . ARG A 1 205 ? -6.484 -10.732 23.917 1.00 88.12 205 ARG A O 1
ATOM 1509 N N . GLY A 1 206 ? -4.570 -9.964 24.745 1.00 88.69 206 GLY A N 1
ATOM 1510 C CA . GLY A 1 206 ? -3.747 -11.108 24.387 1.00 88.69 206 GLY A CA 1
ATOM 1511 C C . GLY A 1 206 ? -2.520 -11.185 25.289 1.00 88.69 206 GLY A C 1
ATOM 1512 O O . GLY A 1 206 ? -2.434 -10.436 26.264 1.00 88.69 206 GLY A O 1
ATOM 1513 N N . PRO A 1 207 ? -1.586 -12.102 25.005 1.00 90.12 207 PRO A N 1
ATOM 1514 C CA . PRO A 1 207 ? -0.356 -12.232 25.776 1.00 90.12 207 PRO A CA 1
ATOM 1515 C C . PRO A 1 207 ? 0.473 -10.941 25.766 1.00 90.12 207 PRO A C 1
ATOM 1517 O O . PRO A 1 207 ? 0.509 -10.235 24.763 1.00 90.12 207 PRO A O 1
ATOM 1520 N N . GLY A 1 208 ? 1.199 -10.681 26.856 1.00 91.12 208 GLY A N 1
ATOM 1521 C CA . GLY A 1 208 ? 2.124 -9.549 26.978 1.00 91.12 208 GLY A CA 1
ATOM 1522 C C . GLY A 1 208 ? 1.506 -8.277 27.569 1.00 91.12 208 GLY A C 1
ATOM 1523 O O . GLY A 1 208 ? 0.301 -8.178 27.790 1.00 91.12 208 GLY A O 1
ATOM 1524 N N . SER A 1 209 ? 2.358 -7.290 27.861 1.00 93.38 209 SER A N 1
ATOM 1525 C CA . SER A 1 209 ? 1.956 -6.040 28.518 1.00 93.38 209 SER A CA 1
ATOM 1526 C C . SER A 1 209 ? 1.630 -4.928 27.517 1.00 93.38 209 SER A C 1
ATOM 1528 O O . SER A 1 209 ? 2.178 -4.888 26.411 1.00 93.38 209 SER A O 1
ATOM 1530 N N . ALA A 1 210 ? 0.777 -3.979 27.921 1.00 93.56 210 ALA A N 1
ATOM 1531 C CA . ALA A 1 210 ? 0.468 -2.786 27.125 1.00 93.56 210 ALA A CA 1
ATOM 1532 C C . ALA A 1 210 ? 1.718 -1.943 26.835 1.00 93.56 210 ALA A C 1
ATOM 1534 O O . ALA A 1 210 ? 1.884 -1.447 25.725 1.00 93.56 210 ALA A O 1
ATOM 1535 N N . ARG A 1 211 ? 2.648 -1.854 27.798 1.00 95.00 211 ARG A N 1
ATOM 1536 C CA . ARG A 1 211 ? 3.925 -1.148 27.626 1.00 95.00 211 ARG A CA 1
ATOM 1537 C C . ARG A 1 211 ? 4.785 -1.766 26.523 1.00 95.00 211 ARG A C 1
ATOM 1539 O O . ARG A 1 211 ? 5.323 -1.025 25.708 1.00 95.00 211 ARG A O 1
ATOM 1546 N N . PHE A 1 212 ? 4.906 -3.096 26.492 1.00 95.62 212 PHE A N 1
ATOM 1547 C CA . PHE A 1 212 ? 5.661 -3.790 25.445 1.00 95.62 212 PHE A CA 1
ATOM 1548 C C . PHE A 1 212 ? 5.074 -3.485 24.064 1.00 95.62 212 PHE A C 1
ATOM 1550 O O . PHE A 1 212 ? 5.783 -2.988 23.197 1.00 95.62 212 PHE A O 1
ATOM 1557 N N . HIS A 1 213 ? 3.765 -3.682 23.893 1.00 95.44 213 HIS A N 1
ATOM 1558 C CA . HIS A 1 213 ? 3.099 -3.427 22.616 1.00 95.44 213 HIS A CA 1
ATOM 1559 C C . HIS A 1 213 ? 3.154 -1.956 22.210 1.00 95.44 213 HIS A C 1
ATOM 1561 O O . HIS A 1 213 ? 3.323 -1.670 21.028 1.00 95.44 213 HIS A O 1
ATOM 1567 N N . SER A 1 214 ? 3.041 -1.026 23.161 1.00 96.25 214 SER A N 1
ATOM 1568 C CA . SER A 1 214 ? 3.152 0.408 22.889 1.00 96.25 214 SER A CA 1
ATOM 1569 C C . SER A 1 214 ? 4.529 0.720 22.306 1.00 96.25 214 SER A C 1
ATOM 1571 O O . SER A 1 214 ? 4.617 1.177 21.170 1.00 96.25 214 SER A O 1
ATOM 1573 N N . ILE A 1 215 ? 5.607 0.331 22.995 1.00 97.50 215 ILE A N 1
ATOM 1574 C CA . ILE A 1 215 ? 6.980 0.544 22.515 1.00 97.50 215 ILE A CA 1
ATOM 1575 C C . ILE A 1 215 ? 7.202 -0.137 21.160 1.00 97.50 215 ILE A C 1
ATOM 1577 O O . ILE A 1 215 ? 7.711 0.495 20.239 1.00 97.50 215 ILE A O 1
ATOM 1581 N N . SER A 1 216 ? 6.797 -1.400 21.005 1.00 97.81 216 SER A N 1
ATOM 1582 C CA . SER A 1 216 ? 6.986 -2.139 19.755 1.00 97.81 216 SER A CA 1
ATOM 1583 C C . SER A 1 216 ? 6.241 -1.506 18.575 1.00 97.81 216 SER A C 1
ATOM 1585 O O . SER A 1 216 ? 6.822 -1.377 17.501 1.00 97.81 216 SER A O 1
ATOM 1587 N N . ASN A 1 217 ? 4.993 -1.059 18.755 1.00 97.12 217 ASN A N 1
ATOM 1588 C CA . ASN A 1 217 ? 4.253 -0.356 17.701 1.00 97.12 217 ASN A CA 1
ATOM 1589 C C . ASN A 1 217 ? 4.868 1.019 17.390 1.00 97.12 217 ASN A C 1
ATOM 1591 O O . ASN A 1 217 ? 4.904 1.411 16.226 1.00 97.12 217 ASN A O 1
ATOM 1595 N N . GLY A 1 218 ? 5.393 1.728 18.395 1.00 98.06 218 GLY A N 1
ATOM 1596 C CA . GLY A 1 218 ? 6.117 2.985 18.195 1.00 98.06 218 GLY A CA 1
ATOM 1597 C C . GLY A 1 218 ? 7.400 2.791 17.383 1.00 98.06 218 GLY A C 1
ATOM 1598 O O . GLY A 1 218 ? 7.629 3.503 16.409 1.00 98.06 218 GLY A O 1
ATOM 1599 N N . VAL A 1 219 ? 8.195 1.768 17.715 1.00 98.56 219 VAL A N 1
ATOM 1600 C CA . VAL A 1 219 ? 9.402 1.399 16.956 1.00 98.56 219 VAL A CA 1
ATOM 1601 C C . VAL A 1 219 ? 9.043 1.009 15.523 1.00 98.56 219 VAL A C 1
ATOM 1603 O O . VAL A 1 219 ? 9.656 1.512 14.588 1.00 98.56 219 VAL A O 1
ATOM 1606 N N . LEU A 1 220 ? 8.019 0.173 15.326 1.00 98.50 220 LEU A N 1
ATOM 1607 C CA . LEU A 1 220 ? 7.552 -0.194 13.986 1.00 98.50 220 LEU A CA 1
ATOM 1608 C C . LEU A 1 220 ? 7.076 1.025 13.184 1.00 98.50 220 LEU A C 1
ATOM 1610 O O . LEU A 1 220 ? 7.400 1.125 12.008 1.00 98.50 220 LEU A O 1
ATOM 1614 N N . SER A 1 221 ? 6.370 1.973 13.806 1.00 98.56 221 SER A N 1
ATOM 1615 C CA . SER A 1 221 ? 5.954 3.224 13.159 1.00 98.56 221 SER A CA 1
ATOM 1616 C C . SER A 1 221 ? 7.150 4.024 12.637 1.00 98.56 221 SER A C 1
ATOM 1618 O O . SER A 1 221 ? 7.136 4.468 11.487 1.00 98.56 221 SER A O 1
ATOM 1620 N N . VAL A 1 222 ? 8.211 4.147 13.444 1.00 98.62 222 VAL A N 1
ATOM 1621 C CA . VAL A 1 222 ? 9.447 4.849 13.065 1.00 98.62 222 VAL A CA 1
ATOM 1622 C C . VAL A 1 222 ? 10.193 4.103 11.963 1.00 98.62 222 VAL A C 1
ATOM 1624 O O . VAL A 1 222 ? 10.604 4.724 10.989 1.00 98.62 222 VAL A O 1
ATOM 1627 N N . LEU A 1 223 ? 10.348 2.782 12.081 1.00 98.75 223 LEU A N 1
ATOM 1628 C CA . LEU A 1 223 ? 11.063 1.981 11.086 1.00 98.75 223 LEU A CA 1
ATOM 1629 C C . LEU A 1 223 ? 10.341 1.965 9.735 1.00 98.75 223 LEU A C 1
ATOM 1631 O O . LEU A 1 223 ? 10.987 2.162 8.710 1.00 98.75 223 LEU A O 1
ATOM 1635 N N . ILE A 1 224 ? 9.014 1.781 9.727 1.00 98.75 224 ILE A N 1
ATOM 1636 C CA . ILE A 1 224 ? 8.219 1.809 8.491 1.00 98.75 224 ILE A CA 1
ATOM 1637 C C . ILE A 1 224 ? 8.311 3.197 7.856 1.00 98.75 224 ILE A C 1
ATOM 1639 O O . ILE A 1 224 ? 8.635 3.287 6.678 1.00 98.75 224 ILE A O 1
ATOM 1643 N N . SER A 1 225 ? 8.114 4.267 8.636 1.00 98.62 225 SER A N 1
ATOM 1644 C CA . SER A 1 225 ? 8.271 5.644 8.141 1.00 98.62 225 SER A CA 1
ATOM 1645 C C . SER A 1 225 ? 9.672 5.900 7.583 1.00 98.62 225 SER A C 1
ATOM 1647 O O . SER A 1 225 ? 9.815 6.541 6.551 1.00 98.62 225 SER A O 1
ATOM 1649 N N . GLY A 1 226 ? 10.712 5.398 8.253 1.00 98.62 226 GLY A N 1
ATOM 1650 C CA . GLY A 1 226 ? 12.100 5.568 7.832 1.00 98.62 226 GLY A CA 1
ATOM 1651 C C . GLY A 1 226 ? 12.393 4.889 6.497 1.00 98.62 226 GLY A C 1
ATOM 1652 O O . GLY A 1 226 ? 12.986 5.514 5.621 1.00 98.62 226 GLY A O 1
ATOM 1653 N N . VAL A 1 227 ? 11.943 3.641 6.321 1.00 98.50 227 VAL A N 1
ATOM 1654 C CA . VAL A 1 227 ? 12.059 2.924 5.040 1.00 98.50 227 VAL A CA 1
ATOM 1655 C C . VAL A 1 227 ? 11.258 3.638 3.955 1.00 98.50 227 VAL A C 1
ATOM 1657 O O . VAL A 1 227 ? 11.795 3.894 2.883 1.00 98.50 227 VAL A O 1
ATOM 1660 N N . ASP A 1 228 ? 10.010 4.004 4.239 1.00 98.44 228 ASP A N 1
ATOM 1661 C CA . ASP A 1 228 ? 9.115 4.645 3.275 1.00 98.44 228 ASP A CA 1
ATOM 1662 C C . ASP A 1 228 ? 9.669 5.992 2.781 1.00 98.44 228 ASP A C 1
ATOM 1664 O O . ASP A 1 228 ? 9.855 6.198 1.582 1.00 98.44 228 ASP A O 1
ATOM 1668 N N . VAL A 1 229 ? 10.068 6.875 3.704 1.00 98.44 229 VAL A N 1
ATOM 1669 C CA . VAL A 1 229 ? 10.702 8.161 3.374 1.00 98.44 229 VAL A CA 1
ATOM 1670 C C . VAL A 1 229 ? 12.009 7.953 2.613 1.00 98.44 229 VAL A C 1
ATOM 1672 O O . VAL A 1 229 ? 12.250 8.650 1.628 1.00 98.44 229 VAL A O 1
ATOM 1675 N N . ALA A 1 230 ? 12.848 6.996 3.022 1.00 97.44 230 ALA A N 1
ATOM 1676 C CA . ALA A 1 230 ? 14.088 6.706 2.309 1.00 97.44 230 ALA A CA 1
ATOM 1677 C C . ALA A 1 230 ? 13.818 6.269 0.864 1.00 97.44 230 ALA A C 1
ATOM 1679 O O . ALA A 1 230 ? 14.466 6.780 -0.047 1.00 97.44 230 ALA A O 1
ATOM 1680 N N . LEU A 1 231 ? 12.843 5.383 0.631 1.00 96.44 231 LEU A N 1
ATOM 1681 C CA . LEU A 1 231 ? 12.479 4.952 -0.718 1.00 96.44 231 LEU A CA 1
ATOM 1682 C C . LEU A 1 231 ? 11.913 6.094 -1.551 1.00 96.44 231 LEU A C 1
ATOM 1684 O O . LEU A 1 231 ? 12.347 6.263 -2.687 1.00 96.44 231 LEU A O 1
ATOM 1688 N N . VAL A 1 232 ? 11.024 6.918 -0.994 1.00 96.38 232 VAL A N 1
ATOM 1689 C CA . VAL A 1 232 ? 10.503 8.103 -1.689 1.00 96.38 232 VAL A CA 1
ATOM 1690 C C . VAL A 1 232 ? 11.646 9.027 -2.109 1.00 96.38 232 VAL A C 1
ATOM 1692 O O . VAL A 1 232 ? 11.733 9.403 -3.276 1.00 96.38 232 VAL A O 1
ATOM 1695 N N . LEU A 1 233 ? 12.568 9.351 -1.198 1.00 96.50 233 LEU A N 1
ATOM 1696 C CA . LEU A 1 233 ? 13.709 10.216 -1.505 1.00 96.50 233 LEU A CA 1
ATOM 1697 C C . LEU A 1 233 ? 14.641 9.602 -2.559 1.00 96.50 233 LEU A C 1
ATOM 1699 O O . LEU A 1 233 ? 15.103 10.314 -3.446 1.00 96.50 233 LEU A O 1
ATOM 1703 N N . LEU A 1 234 ? 14.892 8.293 -2.491 1.00 94.44 234 LEU A N 1
ATOM 1704 C CA . LEU A 1 234 ? 15.738 7.561 -3.438 1.00 94.44 234 LEU A CA 1
ATOM 1705 C C . LEU A 1 234 ? 15.110 7.445 -4.836 1.00 94.44 234 LEU A C 1
ATOM 1707 O O . LEU A 1 234 ? 15.822 7.551 -5.837 1.00 94.44 234 LEU A O 1
ATOM 1711 N N . VAL A 1 235 ? 13.787 7.260 -4.921 1.00 92.06 235 VAL A N 1
ATOM 1712 C CA . VAL A 1 235 ? 13.044 7.308 -6.191 1.00 92.06 235 VAL A CA 1
ATOM 1713 C C . VAL A 1 235 ? 13.135 8.711 -6.787 1.00 92.06 235 VAL A C 1
ATOM 1715 O O . VAL A 1 235 ? 13.495 8.855 -7.954 1.00 92.06 235 VAL A O 1
ATOM 1718 N N . LEU A 1 236 ? 12.850 9.746 -5.990 1.00 92.19 236 LEU A N 1
ATOM 1719 C CA . LEU A 1 236 ? 12.836 11.135 -6.453 1.00 92.19 236 LEU A CA 1
ATOM 1720 C C . LEU A 1 236 ? 14.227 11.657 -6.828 1.00 92.19 236 LEU A C 1
ATOM 1722 O O . LEU A 1 236 ? 14.338 12.494 -7.720 1.00 92.19 236 LEU A O 1
ATOM 1726 N N . SER A 1 237 ? 15.289 11.177 -6.175 1.00 92.00 237 SER A N 1
ATOM 1727 C CA . SER A 1 237 ? 16.655 11.597 -6.498 1.00 92.00 237 SER A CA 1
ATOM 1728 C C . SER A 1 237 ? 17.163 11.009 -7.814 1.00 92.00 237 SER A C 1
ATOM 1730 O O . SER A 1 237 ? 18.090 11.561 -8.404 1.00 92.00 237 SER A O 1
ATOM 1732 N N . GLY A 1 238 ? 16.631 9.860 -8.249 1.00 88.38 238 GLY A N 1
ATOM 1733 C CA . GLY A 1 238 ? 17.122 9.125 -9.418 1.00 88.38 238 GLY A CA 1
ATOM 1734 C C . GLY A 1 238 ? 18.556 8.587 -9.275 1.00 88.38 238 GLY A C 1
ATOM 1735 O O . GLY A 1 238 ? 19.121 8.061 -10.231 1.00 88.38 238 GLY A O 1
ATOM 1736 N N . THR A 1 239 ? 19.175 8.699 -8.094 1.00 88.81 239 THR A N 1
ATOM 1737 C CA . THR A 1 239 ? 20.580 8.311 -7.857 1.00 88.81 239 THR A CA 1
ATOM 1738 C C . THR A 1 239 ? 20.736 6.944 -7.200 1.00 88.81 239 THR A C 1
ATOM 1740 O O . THR A 1 239 ? 21.852 6.431 -7.111 1.00 88.81 239 THR A O 1
ATOM 1743 N N . ALA A 1 240 ? 19.637 6.337 -6.755 1.00 90.25 240 ALA A N 1
ATOM 1744 C CA . ALA A 1 240 ? 19.649 5.149 -5.912 1.00 90.25 240 ALA A CA 1
ATOM 1745 C C . ALA A 1 240 ? 20.399 3.961 -6.528 1.00 90.25 240 ALA A C 1
ATOM 1747 O O . ALA A 1 240 ? 21.266 3.388 -5.879 1.00 90.25 240 ALA A O 1
ATOM 1748 N N . GLU A 1 241 ? 20.152 3.645 -7.802 1.00 89.31 241 GLU A N 1
ATOM 1749 C CA . GLU A 1 241 ? 20.829 2.533 -8.489 1.00 89.31 241 GLU A CA 1
ATOM 1750 C C . GLU A 1 241 ? 22.345 2.748 -8.603 1.00 89.31 241 GLU A C 1
ATOM 1752 O O . GLU A 1 241 ? 23.116 1.796 -8.497 1.00 89.31 241 GLU A O 1
ATOM 1757 N N . ARG A 1 242 ? 22.790 4.002 -8.743 1.00 88.88 242 ARG A N 1
ATOM 1758 C CA . ARG A 1 242 ? 24.216 4.352 -8.795 1.00 88.88 242 ARG A CA 1
ATOM 1759 C C . ARG A 1 242 ? 24.901 4.185 -7.439 1.00 88.88 242 ARG A C 1
ATOM 1761 O O . ARG A 1 242 ? 26.062 3.798 -7.394 1.00 88.88 242 ARG A O 1
ATOM 1768 N N . VAL A 1 243 ? 24.204 4.520 -6.354 1.00 91.12 243 VAL A N 1
ATOM 1769 C CA . VAL A 1 243 ? 24.767 4.539 -4.993 1.00 91.12 243 VAL A CA 1
ATOM 1770 C C . VAL A 1 243 ? 24.657 3.175 -4.311 1.00 91.12 243 VAL A C 1
ATOM 1772 O O . VAL A 1 243 ? 25.583 2.753 -3.628 1.00 91.12 243 VAL A O 1
ATOM 1775 N N . LEU A 1 244 ? 23.528 2.490 -4.488 1.00 93.25 244 LEU A N 1
ATOM 1776 C CA . LEU A 1 244 ? 23.151 1.281 -3.748 1.00 93.25 244 LEU A CA 1
ATOM 1777 C C . LEU A 1 244 ? 23.119 0.021 -4.629 1.00 93.25 244 LEU A C 1
ATOM 1779 O O . LEU A 1 244 ? 22.857 -1.074 -4.135 1.00 93.25 244 LEU A O 1
ATOM 1783 N N . GLY A 1 245 ? 23.395 0.159 -5.928 1.00 93.62 245 GLY A N 1
ATOM 1784 C CA . GLY A 1 245 ? 23.358 -0.935 -6.894 1.00 93.62 245 GLY A CA 1
ATOM 1785 C C . GLY A 1 245 ? 21.941 -1.278 -7.375 1.00 93.62 245 GLY A C 1
ATOM 1786 O O . GLY A 1 245 ? 20.956 -0.719 -6.897 1.00 93.62 245 GLY A O 1
ATOM 1787 N N . PRO A 1 246 ? 21.801 -2.221 -8.324 1.00 92.25 246 PRO A N 1
ATOM 1788 C CA . PRO A 1 246 ? 20.542 -2.486 -9.031 1.00 92.25 246 PRO A CA 1
ATOM 1789 C C . PRO A 1 246 ? 19.432 -3.099 -8.167 1.00 92.25 246 PRO A C 1
ATOM 1791 O O . PRO A 1 246 ? 18.275 -3.057 -8.565 1.00 92.25 246 PRO A O 1
ATOM 1794 N N . GLN A 1 247 ? 19.769 -3.657 -7.000 1.00 94.50 247 GLN A N 1
ATOM 1795 C CA . GLN A 1 247 ? 18.836 -4.369 -6.115 1.00 94.50 247 GLN A CA 1
ATOM 1796 C C . GLN A 1 247 ? 18.270 -3.501 -4.981 1.00 94.50 247 GLN A C 1
ATOM 1798 O O . GLN A 1 247 ? 17.552 -3.998 -4.115 1.00 94.50 247 GLN A O 1
ATOM 1803 N N . TRP A 1 248 ? 18.584 -2.202 -4.965 1.00 95.75 248 TRP A N 1
ATOM 1804 C CA . TRP A 1 248 ? 18.195 -1.293 -3.884 1.00 95.75 248 TRP A CA 1
ATOM 1805 C C . TRP A 1 248 ? 16.679 -1.271 -3.634 1.00 95.75 248 TRP A C 1
ATOM 1807 O O . TRP A 1 248 ? 16.248 -1.266 -2.481 1.00 95.75 248 TRP A O 1
ATOM 1817 N N . LEU A 1 249 ? 15.876 -1.294 -4.706 1.00 95.62 249 LEU A N 1
ATOM 1818 C CA . LEU A 1 249 ? 14.422 -1.212 -4.613 1.00 95.62 249 LEU A CA 1
ATOM 1819 C C . LEU A 1 249 ? 13.835 -2.531 -4.103 1.00 95.62 249 LEU A C 1
ATOM 1821 O O . LEU A 1 249 ? 13.003 -2.498 -3.205 1.00 95.62 249 LEU A O 1
ATOM 1825 N N . LEU A 1 250 ? 14.325 -3.683 -4.576 1.00 96.88 250 LEU A N 1
ATOM 1826 C CA . LEU A 1 250 ? 13.941 -4.998 -4.052 1.00 96.88 250 LEU A CA 1
ATOM 1827 C C . LEU A 1 250 ? 14.224 -5.116 -2.553 1.00 96.88 250 LEU A C 1
ATOM 1829 O O . LEU A 1 250 ? 13.361 -5.564 -1.804 1.00 96.88 250 LEU A O 1
ATOM 1833 N N . ILE A 1 251 ? 15.412 -4.697 -2.108 1.00 97.50 251 ILE A N 1
ATOM 1834 C CA . ILE A 1 251 ? 15.792 -4.727 -0.688 1.00 97.50 251 ILE A CA 1
ATOM 1835 C C . ILE A 1 251 ? 14.886 -3.795 0.124 1.00 97.50 251 ILE A C 1
ATOM 1837 O O . ILE A 1 251 ? 14.408 -4.175 1.192 1.00 97.50 251 ILE A O 1
ATOM 1841 N N . GLY A 1 252 ? 14.619 -2.597 -0.395 1.00 97.94 252 GLY A N 1
ATOM 1842 C CA . GLY A 1 252 ? 13.713 -1.628 0.209 1.00 97.94 252 GLY A CA 1
ATOM 1843 C C . GLY A 1 252 ? 12.285 -2.140 0.368 1.00 97.94 252 GLY A C 1
ATOM 1844 O O . GLY A 1 252 ? 11.726 -2.108 1.464 1.00 97.94 252 GLY A O 1
ATOM 1845 N N . GLU A 1 253 ? 11.705 -2.653 -0.715 1.00 98.19 253 GLU A N 1
ATOM 1846 C CA . GLU A 1 253 ? 10.364 -3.235 -0.723 1.00 98.19 253 GLU A CA 1
ATOM 1847 C C . GLU A 1 253 ? 10.289 -4.475 0.180 1.00 98.19 253 GLU A C 1
ATOM 1849 O O . GLU A 1 253 ? 9.320 -4.630 0.923 1.00 98.19 253 GLU A O 1
ATOM 1854 N N . ALA A 1 254 ? 11.322 -5.325 0.196 1.00 98.38 254 ALA A N 1
ATOM 1855 C CA . ALA A 1 254 ? 11.403 -6.474 1.098 1.00 98.38 254 ALA A CA 1
ATOM 1856 C C . ALA A 1 254 ? 11.486 -6.054 2.573 1.00 98.38 254 ALA A C 1
ATOM 1858 O O . ALA A 1 254 ? 10.825 -6.661 3.418 1.00 98.38 254 ALA A O 1
ATOM 1859 N N . ALA A 1 255 ? 12.241 -4.998 2.892 1.00 98.50 255 ALA A N 1
ATOM 1860 C CA . ALA A 1 255 ? 12.295 -4.434 4.238 1.00 98.50 255 ALA A CA 1
ATOM 1861 C C . ALA A 1 255 ? 10.931 -3.866 4.661 1.00 98.50 255 ALA A C 1
ATOM 1863 O O . ALA A 1 255 ? 10.448 -4.183 5.749 1.00 98.50 255 ALA A O 1
ATOM 1864 N N . GLY A 1 256 ? 10.270 -3.097 3.788 1.00 98.31 256 GLY A N 1
ATOM 1865 C CA . GLY A 1 256 ? 8.919 -2.581 4.027 1.00 98.31 256 GLY A CA 1
ATOM 1866 C C . GLY A 1 256 ? 7.898 -3.702 4.250 1.00 98.31 256 GLY A C 1
ATOM 1867 O O . GLY A 1 256 ? 7.165 -3.694 5.241 1.00 98.31 256 GLY A O 1
ATOM 1868 N N . LEU A 1 257 ? 7.901 -4.721 3.386 1.00 98.38 257 LEU A N 1
ATOM 1869 C CA . LEU A 1 257 ? 7.032 -5.895 3.495 1.00 98.38 257 LEU A CA 1
ATOM 1870 C C . LEU A 1 257 ? 7.302 -6.700 4.779 1.00 98.38 257 LEU A C 1
ATOM 1872 O O . LEU A 1 257 ? 6.364 -7.142 5.445 1.00 98.38 257 LEU A O 1
ATOM 1876 N N . GLY A 1 258 ? 8.571 -6.853 5.163 1.00 98.62 258 GLY A N 1
ATOM 1877 C CA . GLY A 1 258 ? 8.975 -7.505 6.408 1.00 98.62 258 GLY A CA 1
ATOM 1878 C C . GLY A 1 258 ? 8.503 -6.749 7.653 1.00 98.62 258 GLY A C 1
ATOM 1879 O O . GLY A 1 258 ? 7.970 -7.359 8.581 1.00 98.62 258 GLY A O 1
ATOM 1880 N N . LEU A 1 259 ? 8.616 -5.418 7.663 1.00 98.69 259 LEU A N 1
ATOM 1881 C CA . LEU A 1 259 ? 8.102 -4.578 8.750 1.00 98.69 259 LEU A CA 1
ATOM 1882 C C . LEU A 1 259 ? 6.570 -4.609 8.827 1.00 98.69 259 LEU A C 1
ATOM 1884 O O . LEU A 1 259 ? 6.011 -4.683 9.922 1.00 98.69 259 LEU A O 1
ATOM 1888 N N . PHE A 1 260 ? 5.886 -4.622 7.680 1.00 98.44 260 PHE A N 1
ATOM 1889 C CA . PHE A 1 260 ? 4.439 -4.830 7.615 1.00 98.44 260 PHE A CA 1
ATOM 1890 C C . PHE A 1 260 ? 4.036 -6.186 8.210 1.00 98.44 260 PHE A C 1
ATOM 1892 O O . PHE A 1 260 ? 3.103 -6.257 9.013 1.00 98.44 260 PHE A O 1
ATOM 1899 N N . ALA A 1 261 ? 4.763 -7.259 7.887 1.00 98.56 261 ALA A N 1
ATOM 1900 C CA . ALA A 1 261 ? 4.536 -8.569 8.489 1.00 98.56 261 ALA A CA 1
ATOM 1901 C C . ALA A 1 261 ? 4.769 -8.547 10.006 1.00 98.56 261 ALA A C 1
ATOM 1903 O O . ALA A 1 261 ? 3.929 -9.038 10.756 1.00 98.56 261 ALA A O 1
ATOM 1904 N N . ALA A 1 262 ? 5.857 -7.928 10.474 1.00 98.56 262 ALA A N 1
ATOM 1905 C CA . ALA A 1 262 ? 6.151 -7.794 11.900 1.00 98.56 262 ALA A CA 1
ATOM 1906 C C . ALA A 1 262 ? 5.040 -7.038 12.648 1.00 98.56 262 ALA A C 1
ATOM 1908 O O . ALA A 1 262 ? 4.601 -7.480 13.714 1.00 98.56 262 ALA A O 1
ATOM 1909 N N . PHE A 1 263 ? 4.522 -5.954 12.061 1.00 97.56 263 PHE A N 1
ATOM 1910 C CA . PHE A 1 263 ? 3.357 -5.241 12.580 1.00 97.56 263 PHE A CA 1
ATOM 1911 C C . PHE A 1 263 ? 2.141 -6.158 12.700 1.00 97.56 263 PHE A C 1
ATOM 1913 O O . PHE A 1 263 ? 1.521 -6.217 13.761 1.00 97.56 263 PHE A O 1
ATOM 1920 N N . TRP A 1 264 ? 1.819 -6.936 11.667 1.00 97.06 264 TRP A N 1
ATOM 1921 C CA . TRP A 1 264 ? 0.662 -7.829 11.720 1.00 97.06 264 TRP A CA 1
ATOM 1922 C C . TRP A 1 264 ? 0.841 -9.030 12.641 1.00 97.06 264 TRP A C 1
ATOM 1924 O O . TRP A 1 264 ? -0.139 -9.457 13.253 1.00 97.06 264 TRP A O 1
ATOM 1934 N N . VAL A 1 265 ? 2.060 -9.543 12.820 1.00 97.31 265 VAL A N 1
ATOM 1935 C CA . VAL A 1 265 ? 2.359 -10.540 13.857 1.00 97.31 265 VAL A CA 1
ATOM 1936 C C . VAL A 1 265 ? 2.072 -9.945 15.232 1.00 97.31 265 VAL A C 1
ATOM 1938 O O . VAL A 1 265 ? 1.302 -10.531 15.996 1.00 97.31 265 VAL A O 1
ATOM 1941 N N . LEU A 1 266 ? 2.606 -8.754 15.519 1.00 96.12 266 LEU A N 1
ATOM 1942 C CA . LEU A 1 266 ? 2.386 -8.064 16.789 1.00 96.12 266 LEU A CA 1
ATOM 1943 C C . LEU A 1 266 ? 0.892 -7.815 17.034 1.00 96.12 266 LEU A C 1
ATOM 1945 O O . LEU A 1 266 ? 0.371 -8.197 18.078 1.00 96.12 266 LEU A O 1
ATOM 1949 N N . GLN A 1 267 ? 0.175 -7.279 16.042 1.00 94.00 267 GLN A N 1
ATOM 1950 C CA . GLN A 1 267 ? -1.271 -7.061 16.123 1.00 94.00 267 GLN A CA 1
ATOM 1951 C C . GLN A 1 267 ? -2.048 -8.366 16.314 1.00 94.00 267 GLN A C 1
ATOM 1953 O O . GLN A 1 267 ? -3.075 -8.374 16.996 1.00 94.00 267 GLN A O 1
ATOM 1958 N N . THR A 1 268 ? -1.592 -9.475 15.722 1.00 93.50 268 THR A N 1
ATOM 1959 C CA . THR A 1 268 ? -2.206 -10.804 15.874 1.00 93.50 268 THR A CA 1
ATOM 1960 C C . THR A 1 268 ? -2.085 -11.315 17.306 1.00 93.50 268 THR A C 1
ATOM 1962 O O . THR A 1 268 ? -3.090 -11.740 17.882 1.00 93.50 268 THR A O 1
ATOM 1965 N N . VAL A 1 269 ? -0.886 -11.223 17.886 1.00 93.94 269 VAL A N 1
ATOM 1966 C CA . VAL A 1 269 ? -0.597 -11.643 19.265 1.00 93.94 269 VAL A CA 1
ATOM 1967 C C . VAL A 1 269 ? -1.325 -10.751 20.271 1.00 93.94 269 VAL A C 1
ATOM 1969 O O . VAL A 1 269 ? -2.060 -11.260 21.117 1.00 93.94 269 VAL A O 1
ATOM 1972 N N . GLU A 1 270 ? -1.204 -9.429 20.131 1.00 92.19 270 GLU A N 1
ATOM 1973 C CA . GLU A 1 270 ? -1.795 -8.435 21.038 1.00 92.19 270 GLU A CA 1
ATOM 1974 C C . GLU A 1 270 ? -3.305 -8.625 21.216 1.00 92.19 270 GLU A C 1
ATOM 1976 O O . GLU A 1 270 ? -3.839 -8.513 22.319 1.00 92.19 270 GLU A O 1
ATOM 1981 N N . ASN A 1 271 ? -4.002 -8.928 20.119 1.00 89.69 271 ASN A N 1
ATOM 1982 C CA . ASN A 1 271 ? -5.455 -9.060 20.098 1.00 89.69 271 ASN A CA 1
ATOM 1983 C C . ASN A 1 271 ? -5.883 -10.527 19.926 1.00 89.69 271 ASN A C 1
ATOM 1985 O O . ASN A 1 271 ? -6.896 -10.814 19.286 1.00 89.69 271 ASN A O 1
ATOM 1989 N N . TRP A 1 272 ? -5.092 -11.486 20.427 1.00 87.44 272 TRP A N 1
ATOM 1990 C CA . TRP A 1 272 ? -5.363 -12.917 20.244 1.00 87.44 272 TRP A CA 1
ATOM 1991 C C . TRP A 1 272 ? -6.720 -13.332 20.824 1.00 87.44 272 TRP A C 1
ATOM 1993 O O . TRP A 1 272 ? -7.444 -14.066 20.152 1.00 87.44 272 TRP A O 1
ATOM 2003 N N . ASN A 1 273 ? -7.107 -12.847 22.010 1.00 84.56 273 ASN A N 1
ATOM 2004 C CA . ASN A 1 273 ? -8.355 -13.249 22.678 1.00 84.56 273 ASN A CA 1
ATOM 2005 C C . ASN A 1 273 ? -9.565 -12.371 22.308 1.00 84.56 273 ASN A C 1
ATOM 2007 O O . ASN A 1 273 ? -10.650 -12.564 22.854 1.00 84.56 273 ASN A O 1
ATOM 2011 N N . GLU A 1 274 ? -9.416 -11.415 21.387 1.00 76.88 274 GLU A N 1
ATOM 2012 C CA . GLU A 1 274 ? -10.528 -10.569 20.947 1.00 76.88 274 GLU A CA 1
ATOM 2013 C C . GLU A 1 274 ? -11.486 -11.363 20.042 1.00 76.88 274 GLU A C 1
ATOM 2015 O O . GLU A 1 274 ? -11.106 -11.834 18.965 1.00 76.88 274 GLU A O 1
ATOM 2020 N N . SER A 1 275 ? -12.734 -11.534 20.490 1.00 60.19 275 SER A N 1
ATOM 2021 C CA . SER A 1 275 ? -13.702 -12.437 19.855 1.00 60.19 275 SER A CA 1
ATOM 2022 C C . SER A 1 275 ? -14.822 -11.759 19.051 1.00 60.19 275 SER A C 1
ATOM 2024 O O . SER A 1 275 ? -15.522 -12.490 18.355 1.00 60.19 275 SER A O 1
ATOM 2026 N N . ASN A 1 276 ? -14.981 -10.420 19.056 1.00 57.69 276 ASN A N 1
ATOM 2027 C CA . ASN A 1 276 ? -16.024 -9.697 18.294 1.00 57.69 276 ASN A CA 1
ATOM 2028 C C . ASN A 1 276 ? -15.745 -8.190 18.106 1.00 57.69 276 ASN A C 1
ATOM 2030 O O . ASN A 1 276 ? -15.344 -7.523 19.052 1.00 57.69 276 ASN A O 1
ATOM 2034 N N . ALA A 1 277 ? -16.089 -7.631 16.934 1.00 48.69 277 ALA A N 1
ATOM 2035 C CA . ALA A 1 277 ? -16.109 -6.177 16.687 1.00 48.69 277 ALA A CA 1
ATOM 2036 C C . ALA A 1 277 ? -17.488 -5.514 16.898 1.00 48.69 277 ALA A C 1
ATOM 2038 O O . ALA A 1 277 ? -17.578 -4.292 16.901 1.00 48.69 277 ALA A O 1
ATOM 2039 N N . ALA A 1 278 ? -18.562 -6.290 17.097 1.00 40.50 278 ALA A N 1
ATOM 2040 C CA . ALA A 1 278 ? -19.913 -5.748 17.297 1.00 40.50 278 ALA A CA 1
ATOM 2041 C C . ALA A 1 278 ? -20.159 -5.182 18.712 1.00 40.50 278 ALA A C 1
ATOM 2043 O O . ALA A 1 278 ? -21.202 -4.587 18.964 1.00 40.50 278 ALA A O 1
ATOM 2044 N N . ALA A 1 279 ? -19.203 -5.334 19.629 1.00 36.44 279 ALA A N 1
ATOM 2045 C CA . ALA A 1 279 ? -19.262 -4.760 20.966 1.00 36.44 279 ALA A CA 1
ATOM 2046 C C . ALA A 1 279 ? -18.255 -3.604 21.091 1.00 36.44 279 ALA A C 1
ATOM 2048 O O . ALA A 1 279 ? -17.260 -3.762 21.798 1.00 36.44 279 ALA A O 1
ATOM 2049 N N . ARG A 1 280 ? -18.494 -2.498 20.357 1.00 38.28 280 ARG A N 1
ATOM 2050 C CA . ARG A 1 280 ? -18.133 -1.080 20.643 1.00 38.28 280 ARG A CA 1
ATOM 2051 C C . ARG A 1 280 ? -18.114 -0.231 19.360 1.00 38.28 280 ARG A C 1
ATOM 2053 O O . ARG A 1 280 ? -17.183 -0.387 18.541 1.00 38.28 280 ARG A O 1
#

pLDDT: mean 92.42, std 9.39, range [36.44, 98.75]

Sequence (280 aa):
MRTYRYVRLALLASVVFLSVAVAQQIVAGVPLRSISALYYTPGRSVFVGALFAVSLALVVLAGKSRRRFLLLLAGMTTPVIALVPPPLPSGELRALTGSGCPSGMDRCPPPEATDAAAVGVLSYLVVAALVLTASIVLAAAERRLDRALAVRTVLAIALLVALGAWSPYPSFDYLGHYAAAALFFFFIAAAAGVHSAALPEEGTRGPGSARFHSISNGVLSVLISGVDVALVLLVLSGTAERVLGPQWLLIGEAAGLGLFAAFWVLQTVENWNESNAAAR

Foldseek 3Di:
DCPLLVLLVLLLVLLVLLVVLVVVCVVVVQPDLASLCCCLDPSLCSQLVSLLSQLVSLCVQADDDPLSLLSNQLSLLSNLLSQQGAWDAQVSCCSRPVGGDPPPDRTFDDPVSLVSSVVSLVVSLVVLVVVLVVVVVVCVVVVVDDPSNVVSSVVSVVVSCVSVVPSVDPVCNHCVNLVSVLSSLLSQLVSLQVQLVCQVPPWFQADDGSPVSSVLSPVLSVQSNVLSVVVVVCSVVVCCCVPPNSNRNHVSNSSNSVSSSVSSVSVSRRNVRPDDPVPD

Radius of gyration: 19.47 Å; Cα contacts (8 Å, |Δi|>4): 346; chains: 1; bounding box: 56×33×55 Å

Nearest PDB structures (foldseek):
  8oyy-assembly2_B  TM=2.882E-01  e=6.004E-01  synthetic construct
  8dp5-assembly1_C  TM=2.495E-01  e=3.129E+00  Homo sapiens

Solvent-accessible surface area (backbone atoms only — not comparable to full-atom values): 14424 Å² total; per-residue (Å²): 120,62,65,72,59,50,40,44,48,48,46,47,47,30,51,51,54,41,51,51,46,52,50,51,41,49,75,71,67,47,79,71,40,33,69,69,54,30,60,70,42,93,41,22,63,53,47,33,49,30,29,46,51,40,14,52,36,28,46,68,67,26,56,94,48,74,44,25,43,28,33,32,53,23,20,68,28,29,48,47,41,44,39,29,59,61,43,35,46,24,71,51,33,24,74,65,69,74,49,58,46,61,92,96,42,65,56,39,60,57,72,74,51,55,56,49,18,52,56,39,50,52,52,48,52,54,53,52,48,52,53,49,51,50,52,50,52,51,33,54,74,70,68,62,80,44,75,66,57,51,53,51,50,52,52,52,50,49,52,52,49,51,48,63,68,42,60,82,41,76,66,29,57,68,38,43,20,59,52,26,47,46,52,25,46,49,25,51,17,50,25,28,37,52,44,21,71,45,20,78,79,71,52,62,44,33,75,74,55,31,68,58,53,17,53,52,27,37,50,48,15,51,52,42,44,51,51,46,52,50,49,54,52,34,61,75,65,71,47,40,52,80,76,61,36,75,50,44,53,26,53,50,49,49,50,47,52,49,50,51,41,51,50,42,51,50,56,43,45,34,44,56,68,60,62,71,76,90,83,118

Mean predicted aligned error: 4.46 Å

Secondary structure (DSSP, 8-state):
--HHHHHHHHHHHHHHHHHHHHHHHHHTT---SSSGGGGGSTTHHHHHHHHHHHHHHHHHH--SSHHHHHHHHHHHHHHHHHHSPPPEEHHHHHHHHS--PPTT-SEE--HHHHHHHHHHHHHHHHHHHHHHHHHHHHHHHTT---HHHHHHHHHHHHHHHHHHHHTTSHHHHHHHHHHHHHHHHHHHHHHHHHHHHHHHHH--SSSS-HHHHHHHHHHHHHHHHHHHHHHHHHHHHS-HHHHH-TTHHHHHHHHHHHHHHHHHHHHHHHTTT---SS--